Protein AF-0000000072098349 (afdb_homodimer)

Nearest PDB structures (foldseek):
  8bu9-assembly2_D  TM=9.147E-01  e=5.965E-16  Homo sapiens
  8ajn-assembly1_A  TM=9.009E-01  e=4.807E-15  Homo sapiens
  8d80-assembly1_A  TM=8.971E-01  e=1.019E-13  Homo sapiens
  8uh6-assembly1_A  TM=8.910E-01  e=1.314E-13  Homo sapiens
  7omf-assembly1_A  TM=8.632E-01  e=2.189E-09  Homo sapiens

Organism: Capsicum annuum (NCBI:txid4072)

Solvent-accessible surface area (backbone atoms only — not comparable to full-atom values): 20660 Å² total; per-residue (Å²): 121,85,77,69,84,65,58,63,57,34,65,49,79,41,72,43,70,46,97,74,33,34,71,38,82,40,30,69,46,79,37,88,11,38,49,41,28,70,34,48,47,92,89,26,40,34,33,20,39,38,29,27,40,36,36,28,37,79,38,81,44,90,88,51,97,40,46,37,76,36,87,62,38,68,31,81,55,86,74,33,33,45,33,70,34,73,56,90,54,34,36,40,36,20,18,51,53,56,18,41,36,36,31,39,55,41,76,57,91,95,40,56,47,57,45,78,61,26,29,30,87,57,76,34,48,42,70,41,53,43,73,68,51,99,59,37,35,38,38,30,34,77,85,38,34,39,34,22,31,29,67,61,78,70,74,76,74,77,85,83,71,42,36,35,36,81,44,21,70,47,75,65,86,50,89,74,69,59,86,74,72,64,39,96,86,65,53,68,120,86,77,70,83,66,59,64,56,35,65,49,77,41,72,42,70,46,96,75,33,34,72,38,82,41,30,68,46,79,37,88,10,36,48,41,29,69,34,49,47,93,89,26,41,35,32,21,37,38,28,28,41,36,36,29,36,79,38,80,44,89,86,50,98,42,46,36,76,37,87,61,39,68,30,80,56,86,74,31,33,46,31,72,34,73,58,87,53,34,35,39,36,21,17,53,53,55,17,42,35,36,30,38,54,41,76,58,89,95,40,55,47,57,46,78,59,28,29,30,87,57,76,34,49,42,70,40,54,43,73,66,51,98,59,37,33,37,37,30,34,75,86,36,34,38,37,22,29,28,68,61,80,72,76,76,74,76,85,84,69,41,36,36,37,82,44,20,70,45,76,65,84,50,91,75,67,60,86,72,72,62,41,96,86,65,53,64

Secondary structure (DSSP, 8-state):
---------EEEEEEEE-TTS-EEEEEEEEESS-EEEEEEETTEEEEEETTEEEEEEEEE-TTSS-EEEEEEEEEE-SS-EEEEEEETTEEEEEESSB-EEEEEEEEETTEEEEEEEEE--S-B-EEEEEE-SSS-EEEEETTSEEEEEEE-----S-TT--BEEEEEEEE--S--------BTTTB-/---------EEEEEEEE-TTS-EEEEEEEEESS-EEEEEEETTEEEEEETTEEEEEEEEE-TTSS-EEEEEEEEEE-SS-EEEEEEETTEEEEEESSB-EEEEEEEEETTEEEEEEEEE--S-B-EEEEEE-SSS-EEEEETTSEEEEEEE-----S-TT--BEEEEEEEE--S--------BTTTB-

Structure (mmCIF, N/CA/C/O backbone):
data_AF-0000000072098349-model_v1
#
loop_
_entity.id
_entity.type
_entity.pdbx_description
1 polymer 'Cleavage/polyadenylation specificity factor A subunit C-terminal domain-containing protein'
#
loop_
_atom_site.group_PDB
_atom_site.id
_atom_site.type_symbol
_atom_site.label_atom_id
_atom_site.label_alt_id
_atom_site.label_comp_id
_atom_site.label_asym_id
_atom_site.label_entity_id
_atom_site.label_seq_id
_atom_site.pdbx_PDB_ins_code
_atom_site.Cartn_x
_atom_site.Cartn_y
_atom_site.Cartn_z
_atom_site.occupancy
_atom_site.B_iso_or_equiv
_atom_site.auth_seq_id
_atom_site.auth_comp_id
_atom_site.auth_asym_id
_atom_site.auth_atom_id
_atom_site.pdbx_PDB_model_num
ATOM 1 N N . MET A 1 1 ? 4.492 -33 9.102 1 30.64 1 MET A N 1
ATOM 2 C CA . MET A 1 1 ? 4.727 -31.562 9.195 1 30.64 1 MET A CA 1
ATOM 3 C C . MET A 1 1 ? 3.576 -30.875 9.93 1 30.64 1 MET A C 1
ATOM 5 O O . MET A 1 1 ? 2.41 -31.219 9.727 1 30.64 1 MET A O 1
ATOM 9 N N . PRO A 1 2 ? 3.691 -30.25 11.086 1 40.53 2 PRO A N 1
ATOM 10 C CA . PRO A 1 2 ? 2.488 -29.859 11.82 1 40.53 2 PRO A CA 1
ATOM 11 C C . PRO A 1 2 ? 1.412 -29.25 10.922 1 40.53 2 PRO A C 1
ATOM 13 O O . PRO A 1 2 ? 1.724 -28.703 9.859 1 40.53 2 PRO A O 1
ATOM 16 N N . ASN A 1 3 ? 0.311 -29.797 10.758 1 44.5 3 ASN A N 1
ATOM 17 C CA . ASN A 1 3 ? -0.93 -29.359 10.125 1 44.5 3 ASN A CA 1
ATOM 18 C C . ASN A 1 3 ? -1.229 -27.891 10.414 1 44.5 3 ASN A C 1
ATOM 20 O O . ASN A 1 3 ? -1.735 -27.562 11.492 1 44.5 3 ASN A O 1
ATOM 24 N N . GLN A 1 4 ? -0.293 -26.969 10.289 1 48.53 4 GLN A N 1
ATOM 25 C CA . GLN A 1 4 ? -0.542 -25.562 10.562 1 48.53 4 GLN A CA 1
ATOM 26 C C . GLN A 1 4 ? -1.997 -25.203 10.289 1 48.53 4 GLN A C 1
ATOM 28 O O . GLN A 1 4 ? -2.555 -25.578 9.258 1 48.53 4 GLN A O 1
ATOM 33 N N . ASN A 1 5 ? -2.82 -25.125 11.336 1 56.88 5 ASN A N 1
ATOM 34 C CA . ASN A 1 5 ? -4.211 -24.688 11.383 1 56.88 5 ASN A CA 1
ATOM 35 C C . ASN A 1 5 ? -4.504 -23.641 10.312 1 56.88 5 ASN A C 1
ATOM 37 O O . ASN A 1 5 ? -4.266 -22.453 10.523 1 56.88 5 ASN A O 1
ATOM 41 N N . GLU A 1 6 ? -4.383 -24.125 9.117 1 72.44 6 GLU A N 1
ATOM 42 C CA . GLU A 1 6 ? -4.82 -23.266 8.016 1 72.44 6 GLU A CA 1
ATOM 43 C C . GLU A 1 6 ? -6.25 -22.781 8.234 1 72.44 6 GLU A C 1
ATOM 45 O O . GLU A 1 6 ? -7.117 -23.547 8.648 1 72.44 6 GLU A O 1
ATOM 50 N N . LEU A 1 7 ? -6.41 -21.484 8.219 1 82.81 7 LEU A N 1
ATOM 51 C CA . LEU A 1 7 ? -7.77 -20.938 8.227 1 82.81 7 LEU A CA 1
ATOM 52 C C . LEU A 1 7 ? -8.586 -21.516 7.078 1 82.81 7 LEU A C 1
ATOM 54 O O . LEU A 1 7 ? -8.117 -21.562 5.938 1 82.81 7 LEU A O 1
ATOM 58 N N . THR A 1 8 ? -9.711 -22.109 7.359 1 92.88 8 THR A N 1
ATOM 59 C CA . THR A 1 8 ? -10.469 -22.859 6.375 1 92.88 8 THR A CA 1
ATOM 60 C C . THR A 1 8 ? -11.547 -22 5.73 1 92.88 8 THR A C 1
ATOM 62 O O . THR A 1 8 ? -12.117 -22.375 4.703 1 92.88 8 THR A O 1
ATOM 65 N N . LYS A 1 9 ? -11.773 -20.875 6.352 1 94.19 9 LYS A N 1
ATOM 66 C CA . LYS A 1 9 ? -12.828 -20.031 5.805 1 94.19 9 LYS A CA 1
ATOM 67 C C . LYS A 1 9 ? -12.406 -18.562 5.789 1 94.19 9 LYS A C 1
ATOM 69 O O . LYS A 1 9 ? -11.602 -18.141 6.621 1 94.19 9 LYS A O 1
ATOM 74 N N . GLY A 1 10 ? -12.914 -17.828 4.844 1 95.75 10 GLY A N 1
ATOM 75 C CA . GLY A 1 10 ? -12.773 -16.391 4.711 1 95.75 10 GLY A CA 1
ATOM 76 C C . GLY A 1 10 ? -13.836 -15.766 3.812 1 95.75 10 GLY A C 1
ATOM 77 O O . GLY A 1 10 ? -14.836 -16.406 3.49 1 95.75 10 GLY A O 1
ATOM 78 N N . ARG A 1 11 ? -13.664 -14.531 3.541 1 95.75 11 ARG A N 1
ATOM 79 C CA . ARG A 1 11 ? -14.594 -13.867 2.637 1 95.75 11 ARG A CA 1
ATOM 80 C C . ARG A 1 11 ? -13.961 -12.633 2.002 1 95.75 11 ARG A C 1
ATOM 82 O O . ARG A 1 11 ? -12.984 -12.094 2.527 1 95.75 11 ARG A O 1
ATOM 89 N N . ILE A 1 12 ? -14.516 -12.289 0.931 1 95.56 12 ILE A N 1
ATOM 90 C CA . ILE A 1 12 ? -14.211 -11.039 0.25 1 95.56 12 ILE A CA 1
ATOM 91 C C . ILE A 1 12 ? -15.461 -10.164 0.2 1 95.56 12 ILE A C 1
ATOM 93 O O . ILE A 1 12 ? -16.531 -10.617 -0.219 1 95.56 12 ILE A O 1
ATOM 97 N N . LEU A 1 13 ? -15.289 -8.969 0.7 1 94.44 13 LEU A N 1
ATOM 98 C CA . LEU A 1 13 ? -16.344 -7.957 0.625 1 94.44 13 LEU A CA 1
ATOM 99 C C . LEU A 1 13 ? -15.945 -6.824 -0.316 1 94.44 13 LEU A C 1
ATOM 101 O O . LEU A 1 13 ? -14.82 -6.332 -0.26 1 94.44 13 LEU A O 1
ATOM 105 N N . VAL A 1 14 ? -16.844 -6.488 -1.221 1 94 14 VAL A N 1
ATOM 106 C CA . VAL A 1 14 ? -16.656 -5.328 -2.084 1 94 14 VAL A CA 1
ATOM 107 C C . VAL A 1 14 ? -17.656 -4.238 -1.725 1 94 14 VAL A C 1
ATOM 109 O O . VAL A 1 14 ? -18.875 -4.441 -1.845 1 94 14 VAL A O 1
ATOM 112 N N . LEU A 1 15 ? -17.062 -3.137 -1.297 1 93.69 15 LEU A N 1
ATOM 113 C CA . LEU A 1 15 ? -17.891 -2.002 -0.893 1 93.69 15 LEU A CA 1
ATOM 114 C C . LEU A 1 15 ? -17.734 -0.844 -1.873 1 93.69 15 LEU A C 1
ATOM 116 O O . LEU A 1 15 ? -16.641 -0.572 -2.355 1 93.69 15 LEU A O 1
ATOM 120 N N . GLN A 1 16 ? -18.828 -0.266 -2.207 1 93.12 16 GLN A N 1
ATOM 121 C CA . GLN A 1 16 ? -18.844 0.972 -2.98 1 93.12 16 GLN A CA 1
ATOM 122 C C . GLN A 1 16 ? -19.25 2.158 -2.111 1 93.12 16 GLN A C 1
ATOM 124 O O . GLN A 1 16 ? -20.172 2.047 -1.299 1 93.12 16 GLN A O 1
ATOM 129 N N . VAL A 1 17 ? -18.469 3.182 -2.145 1 94.12 17 VAL A N 1
ATOM 130 C CA . VAL A 1 17 ? -18.859 4.422 -1.486 1 94.12 17 VAL A CA 1
ATOM 131 C C . VAL A 1 17 ? -19.625 5.305 -2.469 1 94.12 17 VAL A C 1
ATOM 133 O O . VAL A 1 17 ? -19.078 5.719 -3.496 1 94.12 17 VAL A O 1
ATOM 136 N N . VAL A 1 18 ? -20.828 5.594 -2.146 1 92.56 18 VAL A N 1
ATOM 137 C CA . VAL A 1 18 ? -21.688 6.355 -3.045 1 92.56 18 VAL A CA 1
ATOM 138 C C . VAL A 1 18 ? -21.484 7.852 -2.811 1 92.56 18 VAL A C 1
ATOM 140 O O . VAL A 1 18 ? -20.703 8.25 -1.943 1 92.56 18 VAL A O 1
ATOM 143 N N . LEU A 1 19 ? -22.172 8.672 -3.553 1 86.94 19 LEU A N 1
ATOM 144 C CA . LEU A 1 19 ? -21.922 10.102 -3.643 1 86.94 19 LEU A CA 1
ATOM 145 C C . LEU A 1 19 ? -22.062 10.766 -2.275 1 86.94 19 LEU A C 1
ATOM 147 O O . LEU A 1 19 ? -21.344 11.727 -1.976 1 86.94 19 LEU A O 1
ATOM 151 N N . ASP A 1 20 ? -22.891 10.273 -1.381 1 89.62 20 ASP A N 1
ATOM 152 C CA . ASP A 1 20 ? -23.094 10.914 -0.085 1 89.62 20 ASP A CA 1
ATOM 153 C C . ASP A 1 20 ? -22.141 10.359 0.963 1 89.62 20 ASP A C 1
ATOM 155 O O . ASP A 1 20 ? -22.203 10.727 2.137 1 89.62 20 ASP A O 1
ATOM 159 N N . GLY A 1 21 ? -21.312 9.422 0.535 1 92.06 21 GLY A N 1
ATOM 160 C CA . GLY A 1 21 ? -20.297 8.898 1.439 1 92.06 21 GLY A CA 1
ATOM 161 C C . GLY A 1 21 ? -20.703 7.605 2.115 1 92.06 21 GLY A C 1
ATOM 162 O O . GLY A 1 21 ? -19.938 7.02 2.869 1 92.06 21 GLY A O 1
ATOM 163 N N . GLU A 1 22 ? -21.875 7.148 1.743 1 95.19 22 GLU A N 1
ATOM 164 C CA . GLU A 1 22 ? -22.359 5.914 2.352 1 95.19 22 GLU A CA 1
ATOM 165 C C . GLU A 1 22 ? -21.719 4.691 1.695 1 95.19 22 GLU A C 1
ATOM 167 O O . GLU A 1 22 ? -21.391 4.719 0.509 1 95.19 22 GLU A O 1
ATOM 172 N N . PHE A 1 23 ? -21.688 3.641 2.531 1 94.62 23 PHE A N 1
ATOM 173 C CA . PHE A 1 23 ? -21.172 2.379 2.012 1 94.62 23 PHE A CA 1
ATOM 174 C C . PHE A 1 23 ? -22.312 1.526 1.446 1 94.62 23 PHE A C 1
ATOM 176 O O . PHE A 1 23 ? -23.391 1.473 2.018 1 94.62 23 PHE A O 1
ATOM 183 N N . GLN A 1 24 ? -22.016 0.952 0.354 1 94 24 GLN A N 1
ATOM 184 C CA . GLN A 1 24 ? -22.891 -0.074 -0.201 1 94 24 GLN A CA 1
ATOM 185 C C . GLN A 1 24 ? -22.125 -1.365 -0.474 1 94 24 GLN A C 1
ATOM 187 O O . GLN A 1 24 ? -21.125 -1.355 -1.181 1 94 24 GLN A O 1
ATOM 192 N N . LEU A 1 25 ? -22.594 -2.408 0.126 1 92.88 25 LEU A N 1
ATOM 193 C CA . LEU A 1 25 ? -22.031 -3.715 -0.203 1 92.88 25 LEU A CA 1
ATOM 194 C C . LEU A 1 25 ? -22.516 -4.184 -1.572 1 92.88 25 LEU A C 1
ATOM 196 O O . LEU A 1 25 ? -23.703 -4.469 -1.756 1 92.88 25 LEU A O 1
ATOM 200 N N . ILE A 1 26 ? -21.609 -4.336 -2.518 1 92.38 26 ILE A N 1
ATOM 201 C CA . ILE A 1 26 ? -22.062 -4.598 -3.877 1 92.38 26 ILE A CA 1
ATOM 202 C C . ILE A 1 26 ? -21.75 -6.043 -4.262 1 92.38 26 ILE A C 1
ATOM 204 O O . ILE A 1 26 ? -22.297 -6.566 -5.234 1 92.38 26 ILE A O 1
ATOM 208 N N . ALA A 1 27 ? -20.859 -6.641 -3.559 1 93.12 27 ALA A N 1
ATOM 209 C CA . ALA A 1 27 ? -20.547 -8.047 -3.797 1 93.12 27 ALA A CA 1
ATOM 210 C C . ALA A 1 27 ? -19.906 -8.688 -2.566 1 93.12 27 ALA A C 1
ATOM 212 O O . ALA A 1 27 ? -19.234 -8.008 -1.794 1 93.12 27 ALA A O 1
ATOM 213 N N . GLN A 1 28 ? -20.188 -9.883 -2.367 1 93.31 28 GLN A N 1
ATOM 214 C CA . GLN A 1 28 ? -19.578 -10.688 -1.315 1 93.31 28 GLN A CA 1
ATOM 215 C C . GLN A 1 28 ? -19.422 -12.141 -1.762 1 93.31 28 GLN A C 1
ATOM 217 O O . GLN A 1 28 ? -20.297 -12.688 -2.432 1 93.31 28 GLN A O 1
ATOM 222 N N . ILE A 1 29 ? -18.312 -12.711 -1.414 1 95.5 29 ILE A N 1
ATOM 223 C CA . ILE A 1 29 ? -18.109 -14.117 -1.719 1 95.5 29 ILE A CA 1
ATOM 224 C C . ILE A 1 29 ? -17.359 -14.789 -0.573 1 95.5 29 ILE A C 1
ATOM 226 O O . ILE A 1 29 ? -16.406 -14.227 -0.034 1 95.5 29 ILE A O 1
ATOM 230 N N . GLU A 1 30 ? -17.797 -15.938 -0.216 1 96.25 30 GLU A N 1
ATOM 231 C CA . GLU A 1 30 ? -17.078 -16.75 0.753 1 96.25 30 GLU A CA 1
ATOM 232 C C . GLU A 1 30 ? -15.891 -17.453 0.098 1 96.25 30 GLU A C 1
ATOM 234 O O . GLU A 1 30 ? -15.969 -17.859 -1.063 1 96.25 30 GLU A O 1
ATOM 239 N N . THR A 1 31 ? -14.859 -17.578 0.797 1 96.5 31 THR A N 1
ATOM 240 C CA . THR A 1 31 ? -13.68 -18.25 0.276 1 96.5 31 THR A CA 1
ATOM 241 C C . THR A 1 31 ? -13.328 -19.469 1.126 1 96.5 31 THR A C 1
ATOM 243 O O . THR A 1 31 ? -13.617 -19.5 2.324 1 96.5 31 THR A O 1
ATOM 246 N N . ASN A 1 32 ? -12.719 -20.453 0.476 1 95.88 32 ASN A N 1
ATOM 247 C CA . ASN A 1 32 ? -12.242 -21.641 1.182 1 95.88 32 ASN A CA 1
ATOM 248 C C . ASN A 1 32 ? -10.836 -21.438 1.75 1 95.88 32 ASN A C 1
ATOM 250 O O . ASN A 1 32 ? -9.898 -22.125 1.363 1 95.88 32 ASN A O 1
ATOM 254 N N . GLY A 1 33 ? -10.711 -20.484 2.629 1 96.19 33 GLY A N 1
ATOM 255 C CA . GLY A 1 33 ? -9.453 -20.125 3.268 1 96.19 33 GLY A CA 1
ATOM 256 C C . GLY A 1 33 ? -9.328 -18.641 3.553 1 96.19 33 GLY A C 1
ATOM 257 O O . GLY A 1 33 ? -10.227 -17.859 3.227 1 96.19 33 GLY A O 1
ATOM 258 N N . ALA A 1 34 ? -8.25 -18.219 4.199 1 95.88 34 ALA A N 1
ATOM 259 C CA . ALA A 1 34 ? -7.992 -16.812 4.504 1 95.88 34 ALA A CA 1
ATOM 260 C C . ALA A 1 34 ? -7.5 -16.062 3.27 1 95.88 34 ALA A C 1
ATOM 262 O O . ALA A 1 34 ? -6.758 -16.609 2.455 1 95.88 34 ALA A O 1
ATOM 263 N N . VAL A 1 35 ? -7.91 -14.844 3.152 1 96.44 35 VAL A N 1
ATOM 264 C CA . VAL A 1 35 ? -7.488 -13.977 2.059 1 96.44 35 VAL A CA 1
ATOM 265 C C . VAL A 1 35 ? -6.281 -13.148 2.494 1 96.44 35 VAL A C 1
ATOM 267 O O . VAL A 1 35 ? -6.371 -12.359 3.439 1 96.44 35 VAL A O 1
ATOM 270 N N . TYR A 1 36 ? -5.184 -13.227 1.733 1 96.25 36 TYR A N 1
ATOM 271 C CA . TYR A 1 36 ? -3.967 -12.562 2.195 1 96.25 36 TYR A CA 1
ATOM 272 C C . TYR A 1 36 ? -3.586 -11.414 1.271 1 96.25 36 TYR A C 1
ATOM 274 O O . TYR A 1 36 ? -2.785 -10.555 1.641 1 96.25 36 TYR A O 1
ATOM 282 N N . SER A 1 37 ? -4.121 -11.438 0.131 1 96.31 37 SER A N 1
ATOM 283 C CA . SER A 1 37 ? -3.871 -10.352 -0.81 1 96.31 37 SER A CA 1
ATOM 284 C C . SER A 1 37 ? -5.059 -10.148 -1.745 1 96.31 37 SER A C 1
ATOM 286 O O . SER A 1 37 ? -5.746 -11.109 -2.105 1 96.31 37 SER A O 1
ATOM 288 N N . LEU A 1 38 ? -5.32 -8.977 -2.131 1 96.19 38 LEU A N 1
ATOM 289 C CA . LEU A 1 38 ? -6.312 -8.555 -3.119 1 96.19 38 LEU A CA 1
ATOM 290 C C . LEU A 1 38 ? -5.711 -7.559 -4.105 1 96.19 38 LEU A C 1
ATOM 292 O O . LEU A 1 38 ? -5.074 -6.582 -3.695 1 96.19 38 LEU A O 1
ATOM 296 N N . ASN A 1 39 ? -5.922 -7.801 -5.375 1 95.19 39 ASN A N 1
ATOM 297 C CA . ASN A 1 39 ? -5.398 -6.922 -6.414 1 95.19 39 ASN A CA 1
ATOM 298 C C . ASN A 1 39 ? -6.402 -6.73 -7.547 1 95.19 39 ASN A C 1
ATOM 300 O O . ASN A 1 39 ? -7.078 -7.68 -7.953 1 95.19 39 ASN A O 1
ATOM 304 N N . ALA A 1 40 ? -6.488 -5.41 -7.957 1 94 40 ALA A N 1
ATOM 305 C CA . ALA A 1 40 ? -7.082 -5.23 -9.281 1 94 40 ALA A CA 1
ATOM 306 C C . ALA A 1 40 ? -6.215 -5.867 -10.359 1 94 40 ALA A C 1
ATOM 308 O O . ALA A 1 40 ? -4.984 -5.781 -10.312 1 94 40 ALA A O 1
ATOM 309 N N . PHE A 1 41 ? -6.863 -6.516 -11.328 1 95.81 41 PHE A N 1
ATOM 310 C CA . PHE A 1 41 ? -6.098 -7.227 -12.344 1 95.81 41 PHE A CA 1
ATOM 311 C C . PHE A 1 41 ? -6.863 -7.273 -13.664 1 95.81 41 PHE A C 1
ATOM 313 O O . PHE A 1 41 ? -7.691 -8.164 -13.875 1 95.81 41 PHE A O 1
ATOM 320 N N . ASN A 1 42 ? -6.609 -6.344 -14.531 1 93.94 42 ASN A N 1
ATOM 321 C CA . ASN A 1 42 ? -7.184 -6.285 -15.867 1 93.94 42 ASN A CA 1
ATOM 322 C C . ASN A 1 42 ? -8.703 -6.387 -15.828 1 93.94 42 ASN A C 1
ATOM 324 O O . ASN A 1 42 ? -9.297 -7.195 -16.547 1 93.94 42 ASN A O 1
ATOM 328 N N . GLY A 1 43 ? -9.305 -5.555 -15 1 91.81 43 GLY A N 1
ATOM 329 C CA . GLY A 1 43 ? -10.758 -5.48 -14.883 1 91.81 43 GLY A CA 1
ATOM 330 C C . GLY A 1 43 ? -11.344 -6.594 -14.039 1 91.81 43 GLY A C 1
ATOM 331 O O . GLY A 1 43 ? -12.57 -6.707 -13.922 1 91.81 43 GLY A O 1
ATOM 332 N N . LYS A 1 44 ? -10.484 -7.41 -13.5 1 95.44 44 LYS A N 1
ATOM 333 C CA . LYS A 1 44 ? -10.898 -8.523 -12.648 1 95.44 44 LYS A CA 1
ATOM 334 C C . LYS A 1 44 ? -10.273 -8.406 -11.258 1 95.44 44 LYS A C 1
ATOM 336 O O . LYS A 1 44 ? -9.609 -7.414 -10.953 1 95.44 44 LYS A O 1
ATOM 341 N N . LEU A 1 45 ? -10.586 -9.359 -10.43 1 96 45 LEU A N 1
ATOM 342 C CA . LEU A 1 45 ? -10.055 -9.367 -9.078 1 96 45 LEU A CA 1
ATOM 343 C C . LEU A 1 45 ? -9.133 -10.562 -8.859 1 96 45 LEU A C 1
ATOM 345 O O . LEU A 1 45 ? -9.531 -11.703 -9.109 1 96 45 LEU A O 1
ATOM 349 N N . LEU A 1 46 ? -7.91 -10.305 -8.531 1 97.88 46 LEU A N 1
ATOM 350 C CA . LEU A 1 46 ? -6.949 -11.344 -8.172 1 97.88 46 LEU A CA 1
ATOM 351 C C . LEU A 1 46 ? -6.828 -11.461 -6.652 1 97.88 46 LEU A C 1
ATOM 353 O O . LEU A 1 46 ? -6.637 -10.453 -5.961 1 97.88 46 LEU A O 1
ATOM 357 N N . ALA A 1 47 ? -6.996 -12.68 -6.098 1 98.19 47 ALA A N 1
ATOM 358 C CA . ALA A 1 47 ? -6.934 -12.883 -4.652 1 98.19 47 ALA A CA 1
ATOM 359 C C . ALA A 1 47 ? -6.008 -14.047 -4.301 1 98.19 47 ALA A C 1
ATOM 361 O O . ALA A 1 47 ? -6.055 -15.102 -4.938 1 98.19 47 ALA A O 1
ATOM 362 N N . ALA A 1 48 ? -5.156 -13.781 -3.379 1 98.19 48 ALA A N 1
ATOM 363 C CA . ALA A 1 48 ? -4.41 -14.875 -2.766 1 98.19 48 ALA A CA 1
ATOM 364 C C . ALA A 1 48 ? -5.168 -15.461 -1.576 1 98.19 48 ALA A C 1
ATOM 366 O O . ALA A 1 48 ? -5.418 -14.766 -0.589 1 98.19 48 ALA A O 1
ATOM 367 N N . ILE A 1 49 ? -5.578 -16.688 -1.696 1 97.75 49 ILE A N 1
ATOM 368 C CA . ILE A 1 49 ? -6.336 -17.406 -0.677 1 97.75 49 ILE A CA 1
ATOM 369 C C . ILE A 1 49 ? -5.57 -18.656 -0.248 1 97.75 49 ILE A C 1
ATOM 371 O O . ILE A 1 49 ? -5.508 -19.641 -0.992 1 97.75 49 ILE A O 1
ATOM 375 N N . ASN A 1 50 ? -5.016 -18.562 0.991 1 97 50 ASN A N 1
ATOM 376 C CA . ASN A 1 50 ? -4.059 -19.578 1.425 1 97 50 ASN A CA 1
ATOM 377 C C . ASN A 1 50 ? -2.951 -19.781 0.395 1 97 50 ASN A C 1
ATOM 379 O O . ASN A 1 50 ? -2.25 -18.828 0.038 1 97 50 ASN A O 1
ATOM 383 N N . GLN A 1 51 ? -2.854 -21.016 -0.132 1 97.5 51 GLN A N 1
ATOM 384 C CA . GLN A 1 51 ? -1.761 -21.266 -1.066 1 97.5 51 GLN A CA 1
ATOM 385 C C . GLN A 1 51 ? -2.172 -20.922 -2.496 1 97.5 51 GLN A C 1
ATOM 387 O O . GLN A 1 51 ? -1.326 -20.859 -3.391 1 97.5 51 GLN A O 1
ATOM 392 N N . ASN A 1 52 ? -3.398 -20.609 -2.766 1 98.38 52 ASN A N 1
ATOM 393 C CA . ASN A 1 52 ? -3.93 -20.5 -4.121 1 98.38 52 ASN A CA 1
ATOM 394 C C . ASN A 1 52 ? -4.043 -19.047 -4.562 1 98.38 52 ASN A C 1
ATOM 396 O O . ASN A 1 52 ? -4.355 -18.172 -3.754 1 98.38 52 ASN A O 1
ATOM 400 N N . ILE A 1 53 ? -3.822 -18.797 -5.848 1 98.75 53 ILE A N 1
ATOM 401 C CA . ILE A 1 53 ? -4.125 -17.531 -6.523 1 98.75 53 ILE A CA 1
ATOM 402 C C . ILE A 1 53 ? -5.41 -17.688 -7.336 1 98.75 53 ILE A C 1
ATOM 404 O O . ILE A 1 53 ? -5.48 -18.5 -8.258 1 98.75 53 ILE A O 1
ATOM 408 N N . HIS A 1 54 ? -6.395 -16.891 -6.953 1 98.62 54 HIS A N 1
ATOM 409 C CA . HIS A 1 54 ? -7.699 -16.953 -7.605 1 98.62 54 HIS A CA 1
ATOM 410 C C . HIS A 1 54 ? -7.957 -15.711 -8.453 1 98.62 54 HIS A C 1
ATOM 412 O O . HIS A 1 54 ? -7.738 -14.586 -7.996 1 98.62 54 HIS A O 1
ATOM 418 N N . LEU A 1 55 ? -8.398 -15.945 -9.664 1 98.44 55 LEU A N 1
ATOM 419 C CA . LEU A 1 55 ? -8.93 -14.875 -10.5 1 98.44 55 LEU A CA 1
ATOM 420 C C . LEU A 1 55 ? -10.453 -14.891 -10.508 1 98.44 55 LEU A C 1
ATOM 422 O O . LEU A 1 55 ? -11.062 -15.93 -10.773 1 98.44 55 LEU A O 1
ATOM 426 N N . TYR A 1 56 ? -11.039 -13.75 -10.164 1 97.31 56 TYR A N 1
ATOM 427 C CA . TYR A 1 56 ? -12.484 -13.602 -10.188 1 97.31 56 TYR A CA 1
ATOM 428 C C . TYR A 1 56 ? -12.914 -12.609 -11.273 1 97.31 56 TYR A C 1
ATOM 430 O O . TYR A 1 56 ? -12.266 -11.586 -11.477 1 97.31 56 TYR A O 1
ATOM 438 N N . LYS A 1 57 ? -13.961 -12.93 -11.922 1 95.69 57 LYS A N 1
ATOM 439 C CA . LYS A 1 57 ? -14.578 -11.992 -12.852 1 95.69 57 LYS A CA 1
ATOM 440 C C . LYS A 1 57 ? -15.891 -11.43 -12.289 1 95.69 57 LYS A C 1
ATOM 442 O O . LYS A 1 57 ? -16.5 -12.047 -11.414 1 95.69 57 LYS A O 1
ATOM 447 N N . TRP A 1 58 ? -16.234 -10.266 -12.836 1 92.5 58 TRP A N 1
ATOM 448 C CA . TRP A 1 58 ? -17.484 -9.633 -12.445 1 92.5 58 TRP A CA 1
ATOM 449 C C . TRP A 1 58 ? -18.656 -10.164 -13.281 1 92.5 58 TRP A C 1
ATOM 451 O O . TRP A 1 58 ? -18.547 -10.242 -14.508 1 92.5 58 TRP A O 1
ATOM 461 N N . ALA A 1 59 ? -19.625 -10.609 -12.602 1 90.88 59 ALA A N 1
ATOM 462 C CA . ALA A 1 59 ? -20.828 -11.062 -13.289 1 90.88 59 ALA A CA 1
ATOM 463 C C . ALA A 1 59 ? -22.031 -10.227 -12.875 1 90.88 59 ALA A C 1
ATOM 465 O O . ALA A 1 59 ? -22.125 -9.773 -11.727 1 90.88 59 ALA A O 1
ATOM 466 N N . SER A 1 60 ? -22.766 -9.781 -13.953 1 79.75 60 SER A N 1
ATOM 467 C CA . SER A 1 60 ? -23.984 -9.031 -13.672 1 79.75 60 SER A CA 1
ATOM 468 C C . SER A 1 60 ? -25.094 -9.945 -13.164 1 79.75 60 SER A C 1
ATOM 470 O O . SER A 1 60 ? -25.188 -11.102 -13.57 1 79.75 60 SER A O 1
ATOM 472 N N . CYS A 1 61 ? -25.688 -9.484 -12.023 1 67.88 61 CYS A N 1
ATOM 473 C CA . CYS A 1 61 ? -26.859 -10.227 -11.555 1 67.88 61 CYS A CA 1
ATOM 474 C C . CYS A 1 61 ? -28.094 -9.875 -12.375 1 67.88 61 CYS A C 1
ATOM 476 O O . CYS A 1 61 ? -28.266 -8.727 -12.773 1 67.88 61 CYS A O 1
ATOM 478 N N . GLU A 1 62 ? -28.75 -10.977 -13.031 1 59.47 62 GLU A N 1
ATOM 479 C CA . GLU A 1 62 ? -29.938 -10.828 -13.852 1 59.47 62 GLU A CA 1
ATOM 480 C C . GLU A 1 62 ? -30.953 -9.906 -13.18 1 59.47 62 GLU A C 1
ATOM 482 O O . GLU A 1 62 ? -31.672 -9.172 -13.859 1 59.47 62 GLU A O 1
ATOM 487 N N . PHE A 1 63 ? -31.188 -10.086 -12.016 1 53.72 63 PHE A N 1
ATOM 488 C CA . PHE A 1 63 ? -32.406 -9.531 -11.453 1 53.72 63 PHE A CA 1
ATOM 489 C C . PHE A 1 63 ? -32.094 -8.328 -10.57 1 53.72 63 PHE A C 1
ATOM 491 O O . PHE A 1 63 ? -33 -7.773 -9.93 1 53.72 63 PHE A O 1
ATOM 498 N N . GLY A 1 64 ? -30.812 -7.648 -10.578 1 54.88 64 GLY A N 1
ATOM 499 C CA . GLY A 1 64 ? -30.672 -6.535 -9.648 1 54.88 64 GLY A CA 1
ATOM 500 C C . GLY A 1 64 ? -29.359 -5.789 -9.805 1 54.88 64 GLY A C 1
ATOM 501 O O . GLY A 1 64 ? -28.562 -6.102 -10.688 1 54.88 64 GLY A O 1
ATOM 502 N N . ARG A 1 65 ? -29.281 -4.629 -9.203 1 60.81 65 ARG A N 1
ATOM 503 C CA . ARG A 1 65 ? -28.172 -3.678 -9.188 1 60.81 65 ARG A CA 1
ATOM 504 C C . ARG A 1 65 ? -26.938 -4.27 -8.492 1 60.81 65 ARG A C 1
ATOM 506 O O . ARG A 1 65 ? -25.969 -3.566 -8.242 1 60.81 65 ARG A O 1
ATOM 513 N N . GLY A 1 66 ? -26.938 -5.648 -8.391 1 71.75 66 GLY A N 1
ATOM 514 C CA . GLY A 1 66 ? -25.812 -6.164 -7.621 1 71.75 66 GLY A CA 1
ATOM 515 C C . GLY A 1 66 ? -24.75 -6.797 -8.484 1 71.75 66 GLY A C 1
ATOM 516 O O . GLY A 1 66 ? -24.953 -7.008 -9.68 1 71.75 66 GLY A O 1
ATOM 517 N N . ARG A 1 67 ? -23.562 -6.66 -8.156 1 85.38 67 ARG A N 1
ATOM 518 C CA . ARG A 1 67 ? -22.438 -7.352 -8.789 1 85.38 67 ARG A CA 1
ATOM 519 C C . ARG A 1 67 ? -22.078 -8.625 -8.023 1 85.38 67 ARG A C 1
ATOM 521 O O . ARG A 1 67 ? -22.375 -8.742 -6.836 1 85.38 67 ARG A O 1
ATOM 528 N N . LYS A 1 68 ? -21.688 -9.578 -8.828 1 92 68 LYS A N 1
ATOM 529 C CA . LYS A 1 68 ? -21.219 -10.836 -8.242 1 92 68 LYS A CA 1
ATOM 530 C C . LYS A 1 68 ? -19.797 -11.156 -8.688 1 92 68 LYS A C 1
ATOM 532 O O . LYS A 1 68 ? -19.406 -10.82 -9.812 1 92 68 LYS A O 1
ATOM 537 N N . LEU A 1 69 ? -19.188 -11.742 -7.844 1 94.62 69 LEU A N 1
ATOM 538 C CA . LEU A 1 69 ? -17.859 -12.266 -8.172 1 94.62 69 LEU A CA 1
ATOM 539 C C . LEU A 1 69 ? -17.938 -13.75 -8.523 1 94.62 69 LEU A C 1
ATOM 541 O O . LEU A 1 69 ? -18.516 -14.539 -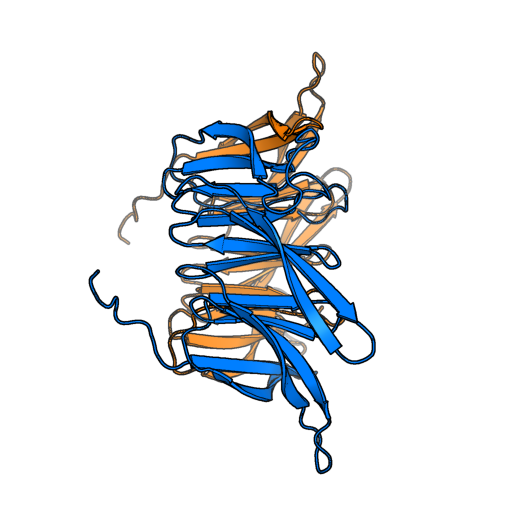7.773 1 94.62 69 LEU A O 1
ATOM 545 N N . GLN A 1 70 ? -17.406 -14.008 -9.648 1 95.94 70 GLN A N 1
ATOM 546 C CA . GLN A 1 70 ? -17.391 -15.398 -10.109 1 95.94 70 GLN A CA 1
ATOM 547 C C . GLN A 1 70 ? -15.969 -15.891 -10.344 1 95.94 70 GLN A C 1
ATOM 549 O O . GLN A 1 70 ? -15.18 -15.219 -11.016 1 95.94 70 GLN A O 1
ATOM 554 N N . PRO A 1 71 ? -15.688 -17.094 -9.797 1 96.31 71 PRO A N 1
ATOM 555 C CA . PRO A 1 71 ? -14.359 -17.641 -10.07 1 96.31 71 PRO A CA 1
ATOM 556 C C . PRO A 1 71 ? -14.102 -17.859 -11.555 1 96.31 71 PRO A C 1
ATOM 558 O O . PRO A 1 71 ? -14.992 -18.312 -12.281 1 96.31 71 PRO A O 1
ATOM 561 N N . GLU A 1 72 ? -12.938 -17.422 -12.008 1 96.44 72 GLU A N 1
ATOM 562 C CA . GLU A 1 72 ? -12.531 -17.562 -13.406 1 96.44 72 GLU A CA 1
ATOM 563 C C . GLU A 1 72 ? -11.43 -18.609 -13.562 1 96.44 72 GLU A C 1
ATOM 565 O O . GLU A 1 72 ? -11.5 -19.469 -14.445 1 96.44 72 GLU A O 1
ATOM 570 N N . CYS A 1 73 ? -10.383 -18.562 -12.844 1 96.25 73 CYS A N 1
ATOM 571 C CA . CYS A 1 73 ? -9.297 -19.531 -12.859 1 96.25 73 CYS A CA 1
ATOM 572 C C . CYS A 1 73 ? -8.531 -19.516 -11.539 1 96.25 73 CYS A C 1
ATOM 574 O O . CYS A 1 73 ? -8.727 -18.625 -10.719 1 96.25 73 CYS A O 1
ATOM 576 N N . LEU A 1 74 ? -7.73 -20.547 -11.359 1 97.06 74 LEU A N 1
ATOM 577 C CA . LEU A 1 74 ? -7.016 -20.75 -10.109 1 97.06 74 LEU A CA 1
ATOM 578 C C . LEU A 1 74 ? -5.605 -21.281 -10.367 1 97.06 74 LEU A C 1
ATOM 580 O O . LEU A 1 74 ? -5.402 -22.109 -11.258 1 97.06 74 LEU A O 1
ATOM 584 N N . TYR A 1 75 ? -4.637 -20.781 -9.719 1 98.31 75 TYR A N 1
ATOM 585 C CA . TYR A 1 75 ? -3.277 -21.312 -9.672 1 98.31 75 TYR A CA 1
ATOM 586 C C . TYR A 1 75 ? -2.922 -21.781 -8.266 1 98.31 75 TYR A C 1
ATOM 588 O O . TYR A 1 75 ? -3.049 -21.016 -7.301 1 98.31 75 TYR A O 1
ATOM 596 N N . GLN A 1 76 ? -2.566 -23.062 -8.234 1 98.19 76 GLN A N 1
ATOM 597 C CA . GLN A 1 76 ? -2.18 -23.594 -6.934 1 98.19 76 GLN A CA 1
ATOM 598 C C . GLN A 1 76 ? -0.701 -23.344 -6.652 1 98.19 76 GLN A C 1
ATOM 600 O O . GLN A 1 76 ? 0.166 -23.875 -7.352 1 98.19 76 GLN A O 1
ATOM 605 N N . GLY A 1 77 ? -0.455 -22.562 -5.602 1 96.5 77 GLY A N 1
ATOM 606 C CA . GLY A 1 77 ? 0.912 -22.297 -5.176 1 96.5 77 GLY A CA 1
ATOM 607 C C . GLY A 1 77 ? 1.465 -23.375 -4.266 1 96.5 77 GLY A C 1
ATOM 608 O O . GLY A 1 77 ? 1.017 -24.531 -4.312 1 96.5 77 GLY A O 1
ATOM 609 N N . ARG A 1 78 ? 2.516 -23.078 -3.52 1 94 78 ARG A N 1
ATOM 610 C CA . ARG A 1 78 ? 3.25 -24.109 -2.781 1 94 78 ARG A CA 1
ATOM 611 C C . ARG A 1 78 ? 2.814 -24.141 -1.32 1 94 78 ARG A C 1
ATOM 613 O O . ARG A 1 78 ? 2.164 -25.094 -0.885 1 94 78 ARG A O 1
ATOM 620 N N . VAL A 1 79 ? 3.107 -23.094 -0.549 1 95.56 79 VAL A N 1
ATOM 621 C CA . VAL A 1 79 ? 2.869 -23.141 0.89 1 95.56 79 VAL A CA 1
ATOM 622 C C . VAL A 1 79 ? 1.761 -22.156 1.264 1 95.56 79 VAL A C 1
ATOM 624 O O . VAL A 1 79 ? 0.631 -22.562 1.545 1 95.56 79 VAL A O 1
ATOM 627 N N . LEU A 1 80 ? 1.99 -20.969 1.319 1 96.5 80 LEU A N 1
ATOM 628 C CA . LEU A 1 80 ? 1.069 -19.875 1.623 1 96.5 80 LEU A CA 1
ATOM 629 C C . LEU A 1 80 ? 1.414 -18.625 0.811 1 96.5 80 LEU A C 1
ATOM 631 O O . LEU A 1 80 ? 2.49 -18.047 0.979 1 96.5 80 LEU A O 1
ATOM 635 N N . SER A 1 81 ? 0.537 -18.297 -0.09 1 97.38 81 SER A N 1
ATOM 636 C CA . SER A 1 81 ? 0.72 -17.094 -0.89 1 97.38 81 SER A CA 1
ATOM 637 C C . SER A 1 81 ? 0.344 -15.844 -0.1 1 97.38 81 SER A C 1
ATOM 639 O O . SER A 1 81 ? -0.84 -15.562 0.092 1 97.38 81 SER A O 1
ATOM 641 N N . LEU A 1 82 ? 1.315 -15.055 0.238 1 96.19 82 LEU A N 1
ATOM 642 C CA . LEU A 1 82 ? 1.068 -13.977 1.188 1 96.19 82 LEU A CA 1
ATOM 643 C C . LEU A 1 82 ? 1.057 -12.625 0.485 1 96.19 82 LEU A C 1
ATOM 645 O O . LEU A 1 82 ? 0.232 -11.766 0.8 1 96.19 82 LEU A O 1
ATOM 649 N N . PHE A 1 83 ? 1.942 -12.359 -0.367 1 96.75 83 PHE A N 1
ATOM 650 C CA . PHE A 1 83 ? 2.104 -11.07 -1.023 1 96.75 83 PHE A CA 1
ATOM 651 C C . PHE A 1 83 ? 1.981 -11.211 -2.535 1 96.75 83 PHE A C 1
ATOM 653 O O . PHE A 1 83 ? 2.57 -12.117 -3.129 1 96.75 83 PHE A O 1
ATOM 660 N N . VAL A 1 84 ? 1.216 -10.305 -3.158 1 97.81 84 VAL A N 1
ATOM 661 C CA . VAL A 1 84 ? 0.995 -10.391 -4.598 1 97.81 84 VAL A CA 1
ATOM 662 C C . VAL A 1 84 ? 1.087 -9 -5.219 1 97.81 84 VAL A C 1
ATOM 664 O O . VAL A 1 84 ? 0.549 -8.031 -4.668 1 97.81 84 VAL A O 1
ATOM 667 N N . GLN A 1 85 ? 1.831 -8.898 -6.195 1 97.25 85 GLN A N 1
ATOM 668 C CA . GLN A 1 85 ? 1.881 -7.703 -7.031 1 97.25 85 GLN A CA 1
ATOM 669 C C . GLN A 1 85 ? 1.68 -8.047 -8.5 1 97.25 85 GLN A C 1
ATOM 671 O O . GLN A 1 85 ? 2.014 -9.156 -8.938 1 97.25 85 GLN A O 1
ATOM 676 N N . THR A 1 86 ? 1.134 -7.074 -9.234 1 97.25 86 THR A N 1
ATOM 677 C CA . THR A 1 86 ? 0.83 -7.34 -10.633 1 97.25 86 THR A CA 1
ATOM 678 C C . THR A 1 86 ? 1.343 -6.211 -11.523 1 97.25 86 THR A C 1
ATOM 680 O O . THR A 1 86 ? 1.477 -5.07 -11.07 1 97.25 86 THR A O 1
ATOM 683 N N . ARG A 1 87 ? 1.625 -6.527 -12.672 1 96 87 ARG A N 1
ATOM 684 C CA . ARG A 1 87 ? 1.99 -5.613 -13.75 1 96 87 ARG A CA 1
ATOM 685 C C . ARG A 1 87 ? 1.657 -6.215 -15.109 1 96 87 ARG A C 1
ATOM 687 O O . ARG A 1 87 ? 2.289 -7.184 -15.539 1 96 87 ARG A O 1
ATOM 694 N N . GLY A 1 88 ? 0.666 -5.527 -15.789 1 95.88 88 GLY A N 1
ATOM 695 C CA . GLY A 1 88 ? 0.164 -6.176 -17 1 95.88 88 GLY A CA 1
ATOM 696 C C . GLY A 1 88 ? -0.444 -7.543 -16.719 1 95.88 88 GLY A C 1
ATOM 697 O O . GLY A 1 88 ? -1.327 -7.676 -15.875 1 95.88 88 GLY A O 1
ATOM 698 N N . ASP A 1 89 ? 0.145 -8.57 -17.453 1 97.5 89 ASP A N 1
ATOM 699 C CA . ASP A 1 89 ? -0.36 -9.93 -17.281 1 97.5 89 ASP A CA 1
ATOM 700 C C . ASP A 1 89 ? 0.481 -10.703 -16.266 1 97.5 89 ASP A C 1
ATOM 702 O O . ASP A 1 89 ? 0.241 -11.883 -16.031 1 97.5 89 ASP A O 1
ATOM 706 N N . PHE A 1 90 ? 1.423 -10.039 -15.672 1 97.88 90 PHE A N 1
ATOM 707 C CA . PHE A 1 90 ? 2.363 -10.727 -14.797 1 97.88 90 PHE A CA 1
ATOM 708 C C . PHE A 1 90 ? 1.931 -10.609 -13.344 1 97.88 90 PHE A C 1
ATOM 710 O O . PHE A 1 90 ? 1.396 -9.578 -12.93 1 97.88 90 PHE A O 1
ATOM 717 N N . ILE A 1 91 ? 2.162 -11.586 -12.617 1 98.5 91 ILE A N 1
ATOM 718 C CA . ILE A 1 91 ? 1.874 -11.695 -11.195 1 98.5 91 ILE A CA 1
ATOM 719 C C . ILE A 1 91 ? 3.119 -12.172 -10.453 1 98.5 91 ILE A C 1
ATOM 721 O O . ILE A 1 91 ? 3.705 -13.195 -10.805 1 98.5 91 ILE A O 1
ATOM 725 N N . VAL A 1 92 ? 3.553 -11.445 -9.531 1 98.56 92 VAL A N 1
ATOM 726 C CA . VAL A 1 92 ? 4.617 -11.914 -8.648 1 98.56 92 VAL A CA 1
ATOM 727 C C . VAL A 1 92 ? 4.035 -12.281 -7.281 1 98.56 92 VAL A C 1
ATOM 729 O O . VAL A 1 92 ? 3.238 -11.531 -6.719 1 98.56 92 VAL A O 1
ATOM 732 N N . VAL A 1 93 ? 4.41 -13.422 -6.773 1 98.62 93 VAL A N 1
ATOM 733 C CA . VAL A 1 93 ? 3.885 -13.93 -5.512 1 98.62 93 VAL A CA 1
ATOM 734 C C . VAL A 1 93 ? 5.027 -14.133 -4.52 1 98.62 93 VAL A C 1
ATOM 736 O O . VAL A 1 93 ? 6.039 -14.758 -4.848 1 98.62 93 VAL A O 1
ATOM 739 N N . GLY A 1 94 ? 4.91 -13.531 -3.395 1 98.19 94 GLY A N 1
ATOM 740 C CA . GLY A 1 94 ? 5.754 -13.875 -2.262 1 98.19 94 GLY A CA 1
ATOM 741 C C . GLY A 1 94 ? 5.148 -14.938 -1.363 1 98.19 94 GLY A C 1
ATOM 742 O O . GLY A 1 94 ? 4.113 -14.703 -0.735 1 98.19 94 GLY A O 1
ATOM 743 N N . ASP A 1 95 ? 5.773 -16.062 -1.292 1 96.56 95 ASP A N 1
ATOM 744 C CA . ASP A 1 95 ? 5.352 -17.172 -0.456 1 96.56 95 ASP A CA 1
ATOM 745 C C . ASP A 1 95 ? 6.023 -17.125 0.914 1 96.56 95 ASP A C 1
ATOM 747 O O . ASP A 1 95 ? 7.188 -16.734 1.025 1 96.56 95 ASP A O 1
ATOM 751 N N . ILE A 1 96 ? 5.363 -17.609 1.931 1 91.25 96 ILE A N 1
ATOM 752 C CA . ILE A 1 96 ? 5.867 -17.484 3.295 1 91.25 96 ILE A CA 1
ATOM 753 C C . ILE A 1 96 ? 7.211 -18.203 3.418 1 91.25 96 ILE A C 1
ATOM 755 O O . ILE A 1 96 ? 8.109 -17.734 4.117 1 91.25 96 ILE A O 1
ATOM 759 N N . MET A 1 97 ? 7.445 -19.297 2.672 1 91.5 97 MET A N 1
ATOM 760 C CA . MET A 1 97 ? 8.641 -20.125 2.844 1 91.5 97 MET A CA 1
ATOM 761 C C . MET A 1 97 ? 9.375 -20.297 1.518 1 91.5 97 MET A C 1
ATOM 763 O O . MET A 1 97 ? 10.562 -20.625 1.5 1 91.5 97 MET A O 1
ATOM 767 N N . MET A 1 98 ? 8.672 -20.234 0.438 1 92.31 98 MET A N 1
ATOM 768 C CA . MET A 1 98 ? 9.234 -20.641 -0.847 1 92.31 98 MET A CA 1
ATOM 769 C C . MET A 1 98 ? 9.641 -19.438 -1.673 1 92.31 98 MET A C 1
ATOM 771 O O . MET A 1 98 ? 9.57 -19.453 -2.902 1 92.31 98 MET A O 1
ATOM 775 N N . SER A 1 99 ? 9.945 -18.375 -1.06 1 95.56 99 SER A N 1
ATOM 776 C CA . SER A 1 99 ? 10.477 -17.172 -1.684 1 95.56 99 SER A CA 1
ATOM 777 C C . SER A 1 99 ? 9.508 -16.625 -2.73 1 95.56 99 SER A C 1
ATOM 779 O O . SER A 1 99 ? 8.312 -16.5 -2.469 1 95.56 99 SER A O 1
ATOM 781 N N . ILE A 1 100 ? 9.969 -16.188 -3.877 1 97.62 100 ILE A N 1
ATOM 782 C CA . ILE A 1 100 ? 9.172 -15.445 -4.844 1 97.62 100 ILE A CA 1
ATOM 783 C C . ILE A 1 100 ? 8.969 -16.297 -6.102 1 97.62 100 ILE A C 1
ATOM 785 O O . ILE A 1 100 ? 9.844 -17.078 -6.477 1 97.62 100 ILE A O 1
ATOM 789 N N . SER A 1 101 ? 7.82 -16.203 -6.758 1 97.88 101 SER A N 1
ATOM 790 C CA . SER A 1 101 ? 7.52 -16.797 -8.055 1 97.88 101 SER A CA 1
ATOM 791 C C . SER A 1 101 ? 6.93 -15.766 -9.016 1 97.88 101 SER A C 1
ATOM 793 O O . SER A 1 101 ? 6.258 -14.828 -8.586 1 97.88 101 SER A O 1
ATOM 795 N N . LEU A 1 102 ? 7.254 -15.945 -10.234 1 98.06 102 LEU A N 1
ATOM 796 C CA . LEU A 1 102 ? 6.695 -15.164 -11.328 1 98.06 102 LEU A CA 1
ATOM 797 C C . LEU A 1 102 ? 5.672 -15.977 -12.109 1 98.06 102 LEU A C 1
ATOM 799 O O . LEU A 1 102 ? 5.996 -17.031 -12.648 1 98.06 102 LEU A O 1
ATOM 803 N N . LEU A 1 103 ? 4.453 -15.422 -12.117 1 98.25 103 LEU A N 1
ATOM 804 C CA . LEU A 1 103 ? 3.371 -16.047 -12.867 1 98.25 103 LEU A CA 1
ATOM 805 C C . LEU A 1 103 ? 2.928 -15.164 -14.023 1 98.25 103 LEU A C 1
ATOM 807 O O . LEU A 1 103 ? 3.238 -13.977 -14.055 1 98.25 103 LEU A O 1
ATOM 811 N N . ILE A 1 104 ? 2.262 -15.828 -14.977 1 97.94 104 ILE A N 1
ATOM 812 C CA . ILE A 1 104 ? 1.626 -15.102 -16.062 1 97.94 104 ILE A CA 1
ATOM 813 C C . ILE A 1 104 ? 0.188 -15.578 -16.234 1 97.94 104 ILE A C 1
ATOM 815 O O . ILE A 1 104 ? -0.089 -16.781 -16.125 1 97.94 104 ILE A O 1
ATOM 819 N N . CYS A 1 105 ? -0.688 -14.672 -16.375 1 98.12 105 CYS A N 1
ATOM 820 C CA . CYS A 1 105 ? -2.078 -14.969 -16.703 1 98.12 105 CYS A CA 1
ATOM 821 C C . CYS A 1 105 ? -2.352 -14.781 -18.188 1 98.12 105 CYS A C 1
ATOM 823 O O . CYS A 1 105 ? -2.258 -13.664 -18.688 1 98.12 105 CYS A O 1
ATOM 825 N N . LYS A 1 106 ? -2.719 -15.852 -18.812 1 97.44 106 LYS A N 1
ATOM 826 C CA . LYS A 1 106 ? -2.988 -15.82 -20.25 1 97.44 106 LYS A CA 1
ATOM 827 C C . LYS A 1 106 ? -4.457 -16.125 -20.531 1 97.44 106 LYS A C 1
ATOM 829 O O . LYS A 1 106 ? -5.086 -16.906 -19.828 1 97.44 106 LYS A O 1
ATOM 834 N N . GLN A 1 107 ? -4.883 -15.352 -21.516 1 95.25 107 GLN A N 1
ATOM 835 C CA . GLN A 1 107 ? -6.211 -15.672 -22.031 1 95.25 107 GLN A CA 1
ATOM 836 C C . GLN A 1 107 ? -6.125 -16.578 -23.266 1 95.25 107 GLN A C 1
ATOM 838 O O . GLN A 1 107 ? -5.445 -16.25 -24.234 1 95.25 107 GLN A O 1
ATOM 843 N N . ASP A 1 108 ? -6.656 -17.75 -23.141 1 91.31 108 ASP A N 1
ATOM 844 C CA . ASP A 1 108 ? -6.793 -18.672 -24.266 1 91.31 108 ASP A CA 1
ATOM 845 C C . ASP A 1 108 ? -8.266 -18.891 -24.625 1 91.31 108 ASP A C 1
ATOM 847 O O . ASP A 1 108 ? -8.984 -19.594 -23.906 1 91.31 108 ASP A O 1
ATOM 851 N N . LYS A 1 109 ? -8.711 -18.297 -25.781 1 89.69 109 LYS A N 1
ATOM 852 C CA . LYS A 1 109 ? -10.117 -18.266 -26.156 1 89.69 109 LYS A CA 1
ATOM 853 C C . LYS A 1 109 ? -10.969 -17.656 -25.047 1 89.69 109 LYS A C 1
ATOM 855 O O . LYS A 1 109 ? -10.758 -16.516 -24.656 1 89.69 109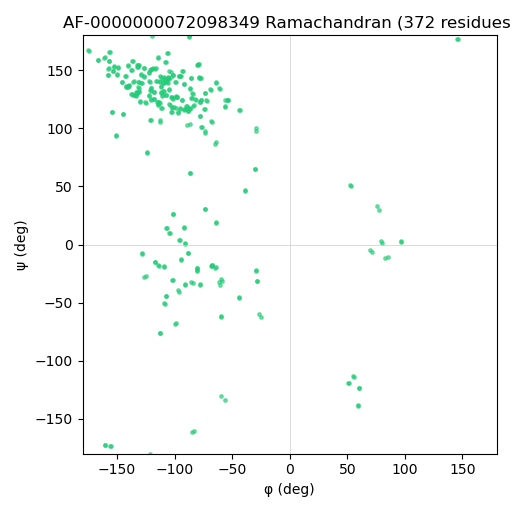 LYS A O 1
ATOM 860 N N . GLU A 1 110 ? -11.867 -18.375 -24.344 1 90.62 110 GLU A N 1
ATOM 861 C CA . GLU A 1 110 ? -12.766 -17.812 -23.344 1 90.62 110 GLU A CA 1
ATOM 862 C C . GLU A 1 110 ? -12.297 -18.156 -21.922 1 90.62 110 GLU A C 1
ATOM 864 O O . GLU A 1 110 ? -12.969 -17.828 -20.953 1 90.62 110 GLU A O 1
ATOM 869 N N . GLU A 1 111 ? -11.07 -18.688 -21.984 1 93.81 111 GLU A N 1
ATOM 870 C CA . GLU A 1 111 ? -10.609 -19.141 -20.688 1 93.81 111 GLU A CA 1
ATOM 871 C C . GLU A 1 111 ? -9.312 -18.438 -20.281 1 93.81 111 GLU A C 1
ATOM 873 O O . GLU A 1 111 ? -8.547 -17.984 -21.141 1 93.81 111 GLU A O 1
ATOM 878 N N . TYR A 1 112 ? -9.164 -18.297 -19.031 1 97.12 112 TYR A N 1
ATOM 879 C CA . TYR A 1 112 ? -7.922 -17.766 -18.484 1 97.12 112 TYR A CA 1
ATOM 880 C C . TYR A 1 112 ? -7.121 -18.859 -17.797 1 97.12 112 TYR A C 1
ATOM 882 O O . TYR A 1 112 ? -7.691 -19.781 -17.203 1 97.12 112 TYR A O 1
ATOM 890 N N . VAL A 1 113 ? -5.832 -18.766 -18 1 97.56 113 VAL A N 1
ATOM 891 C CA . VAL A 1 113 ? -4.938 -19.703 -17.344 1 97.56 113 VAL A CA 1
ATOM 892 C C . VAL A 1 113 ? -3.773 -18.953 -16.703 1 97.56 113 VAL A C 1
ATOM 894 O O . VAL A 1 113 ? -3.17 -18.078 -17.328 1 97.56 113 VAL A O 1
ATOM 897 N N . ILE A 1 114 ? -3.541 -19.266 -15.469 1 98.12 114 ILE A N 1
ATOM 898 C CA . ILE A 1 114 ? -2.375 -18.734 -14.781 1 98.12 114 ILE A CA 1
ATOM 899 C C . ILE A 1 114 ? -1.289 -19.797 -14.695 1 98.12 114 ILE A C 1
ATOM 901 O O . ILE A 1 114 ? -1.546 -20.922 -14.234 1 98.12 114 ILE A O 1
ATOM 905 N N . GLU A 1 115 ? -0.141 -19.438 -15.133 1 97.06 115 GLU A N 1
ATOM 906 C CA . GLU A 1 115 ? 0.961 -20.406 -15.109 1 97.06 115 GLU A CA 1
ATOM 907 C C . GLU A 1 115 ? 2.223 -19.766 -14.523 1 97.06 115 GLU A C 1
ATOM 909 O O . GLU A 1 115 ? 2.41 -18.562 -14.602 1 97.06 115 GLU A O 1
ATOM 914 N N . GLN A 1 116 ? 3.053 -20.594 -13.977 1 97.25 116 GLN A N 1
ATOM 915 C CA . GLN A 1 116 ? 4.324 -20.141 -13.43 1 97.25 116 GLN A CA 1
ATOM 916 C C . GLN A 1 116 ? 5.387 -20.031 -14.516 1 97.25 116 GLN A C 1
ATOM 918 O O . GLN A 1 116 ? 5.605 -20.969 -15.273 1 97.25 116 GLN A O 1
ATOM 923 N N . LEU A 1 117 ? 6.055 -18.906 -14.586 1 96.12 117 LEU A N 1
ATOM 924 C CA . LEU A 1 117 ? 7.121 -18.688 -15.555 1 96.12 117 LEU A CA 1
ATOM 925 C C . LEU A 1 117 ? 8.484 -18.953 -14.938 1 96.12 117 LEU A C 1
ATOM 927 O O . LEU A 1 117 ? 9.391 -19.469 -15.609 1 96.12 117 LEU A O 1
ATOM 931 N N . ALA A 1 118 ? 8.672 -18.594 -13.781 1 96.69 118 ALA A N 1
ATOM 932 C CA . ALA A 1 118 ? 9.945 -18.734 -13.078 1 96.69 118 ALA A CA 1
ATOM 933 C C . ALA A 1 118 ? 9.758 -18.641 -11.57 1 96.69 118 ALA A C 1
ATOM 935 O O . ALA A 1 118 ? 8.703 -18.188 -11.102 1 96.69 118 ALA A O 1
ATOM 936 N N . TYR A 1 119 ? 10.688 -19.109 -10.844 1 96.69 119 TYR A N 1
ATOM 937 C CA . TYR A 1 119 ? 10.648 -19 -9.391 1 96.69 119 TYR A CA 1
ATOM 938 C C . TYR A 1 119 ? 12.055 -18.984 -8.812 1 96.69 119 TYR A C 1
ATOM 940 O O . TYR A 1 119 ? 13.016 -19.406 -9.469 1 96.69 119 TYR A O 1
ATOM 948 N N . HIS A 1 120 ? 12.164 -18.391 -7.695 1 96.31 120 HIS A N 1
ATOM 949 C CA . HIS A 1 120 ? 13.406 -18.469 -6.938 1 96.31 120 HIS A CA 1
ATOM 950 C C . HIS A 1 120 ? 13.477 -19.766 -6.141 1 96.31 120 HIS A C 1
ATOM 952 O O . HIS A 1 120 ? 12.594 -20.047 -5.332 1 96.31 120 HIS A O 1
ATOM 958 N N . SER A 1 121 ? 14.547 -20.547 -6.336 1 93.56 121 SER A N 1
ATOM 959 C CA . SER A 1 121 ? 14.594 -21.922 -5.852 1 93.56 121 SER A CA 1
ATOM 960 C C . SER A 1 121 ? 14.945 -21.969 -4.367 1 93.56 121 SER A C 1
ATOM 962 O O . SER A 1 121 ? 14.727 -22.984 -3.705 1 93.56 121 SER A O 1
ATOM 964 N N . ALA A 1 122 ? 15.523 -20.922 -3.85 1 93.62 122 ALA A N 1
ATOM 965 C CA . ALA A 1 122 ? 15.938 -20.906 -2.449 1 93.62 122 ALA A CA 1
ATOM 966 C C . ALA A 1 122 ? 14.75 -20.656 -1.525 1 93.62 122 ALA A C 1
ATOM 968 O O . ALA A 1 122 ? 13.727 -20.109 -1.955 1 93.62 122 ALA A O 1
ATOM 969 N N . THR A 1 123 ? 14.883 -21.109 -0.317 1 92.88 123 THR A N 1
ATOM 970 C CA . THR A 1 123 ? 13.891 -20.812 0.711 1 92.88 123 THR A CA 1
ATOM 971 C C . THR A 1 123 ? 14.164 -19.453 1.36 1 92.88 123 THR A C 1
ATOM 973 O O . THR A 1 123 ? 15.258 -19.219 1.879 1 92.88 123 THR A O 1
ATOM 976 N N . ASN A 1 124 ? 13.273 -18.547 1.268 1 92 124 ASN A N 1
ATOM 977 C CA . ASN A 1 124 ? 13.336 -17.203 1.861 1 92 124 ASN A CA 1
ATOM 978 C C . ASN A 1 124 ? 12.016 -16.828 2.523 1 92 124 ASN A C 1
ATOM 980 O O . ASN A 1 124 ? 10.953 -16.969 1.923 1 92 124 ASN A O 1
ATOM 984 N N . TRP A 1 125 ? 12.094 -16.406 3.752 1 93.19 125 TRP A N 1
ATOM 985 C CA . TRP A 1 125 ? 10.914 -15.867 4.41 1 93.19 125 TRP A CA 1
ATOM 986 C C . TRP A 1 125 ? 10.617 -14.453 3.93 1 93.19 125 TRP A C 1
ATOM 988 O O . TRP A 1 125 ? 11.203 -13.492 4.426 1 93.19 125 TRP A O 1
ATOM 998 N N . MET A 1 126 ? 9.672 -14.281 3.057 1 92.75 126 MET A N 1
ATOM 999 C CA . MET A 1 126 ? 9.398 -13.008 2.395 1 92.75 126 MET A CA 1
ATOM 1000 C C . MET A 1 126 ? 8.469 -12.148 3.242 1 92.75 126 MET A C 1
ATOM 1002 O O . MET A 1 126 ? 7.578 -12.656 3.918 1 92.75 126 MET A O 1
ATOM 1006 N N . SER A 1 127 ? 8.688 -10.852 3.236 1 92.31 127 SER A N 1
ATOM 1007 C CA . SER A 1 127 ? 7.805 -9.914 3.922 1 92.31 127 SER A CA 1
ATOM 1008 C C . SER A 1 127 ? 7.141 -8.961 2.934 1 92.31 127 SER A C 1
ATOM 1010 O O . SER A 1 127 ? 6.168 -8.281 3.277 1 92.31 127 SER A O 1
ATOM 1012 N N . ALA A 1 128 ? 7.629 -8.891 1.732 1 93.94 128 ALA A N 1
ATOM 1013 C CA . ALA A 1 128 ? 7.031 -8.078 0.677 1 93.94 128 ALA A CA 1
ATOM 1014 C C . ALA A 1 128 ? 7.602 -8.445 -0.689 1 93.94 128 ALA A C 1
ATOM 1016 O O . ALA A 1 128 ? 8.695 -9.008 -0.781 1 93.94 128 ALA A O 1
ATOM 1017 N N . VAL A 1 129 ? 6.852 -8.109 -1.776 1 96.56 129 VAL A N 1
ATOM 1018 C CA . VAL A 1 129 ? 7.34 -8.25 -3.145 1 96.56 129 VAL A CA 1
ATOM 1019 C C . VAL A 1 129 ? 6.879 -7.059 -3.982 1 96.56 129 VAL A C 1
ATOM 1021 O O . VAL A 1 129 ? 5.898 -6.391 -3.639 1 96.56 129 VAL A O 1
ATOM 1024 N N . GLU A 1 130 ? 7.617 -6.766 -5.004 1 96.06 130 GLU A N 1
ATOM 1025 C CA . GLU A 1 130 ? 7.258 -5.719 -5.953 1 96.06 130 GLU A CA 1
ATOM 1026 C C . GLU A 1 130 ? 7.777 -6.043 -7.352 1 96.06 130 GLU A C 1
ATOM 1028 O O . GLU A 1 130 ? 8.734 -6.801 -7.504 1 96.06 130 GLU A O 1
ATOM 1033 N N . ILE A 1 131 ? 7.105 -5.531 -8.328 1 96.25 131 ILE A N 1
ATOM 1034 C CA . ILE A 1 131 ? 7.594 -5.578 -9.703 1 96.25 131 ILE A CA 1
ATOM 1035 C C . ILE A 1 131 ? 8.148 -4.215 -10.102 1 96.25 131 ILE A C 1
ATOM 1037 O O . ILE A 1 131 ? 7.398 -3.242 -10.227 1 96.25 131 ILE A O 1
ATOM 1041 N N . LEU A 1 132 ? 9.414 -4.164 -10.328 1 94.25 132 LEU A N 1
ATOM 1042 C CA . LEU A 1 132 ? 10.047 -2.881 -10.609 1 94.25 132 LEU A CA 1
ATOM 1043 C C . LEU A 1 132 ? 10.07 -2.6 -12.102 1 94.25 132 LEU A C 1
ATOM 1045 O O . LEU A 1 132 ? 10.055 -1.438 -12.523 1 94.25 132 LEU A O 1
ATOM 1049 N N . SER A 1 133 ? 10.211 -3.6 -12.867 1 93.69 133 SER A N 1
ATOM 1050 C CA . SER A 1 133 ? 10.211 -3.531 -14.32 1 93.69 133 SER A CA 1
ATOM 1051 C C . SER A 1 133 ? 9.812 -4.867 -14.938 1 93.69 133 SER A C 1
ATOM 1053 O O . SER A 1 133 ? 9.43 -5.797 -14.227 1 93.69 133 SER A O 1
ATOM 1055 N N . ASP A 1 134 ? 9.898 -4.98 -16.234 1 92.44 134 ASP A N 1
ATOM 1056 C CA . ASP A 1 134 ? 9.57 -6.227 -16.922 1 92.44 134 ASP A CA 1
ATOM 1057 C C . ASP A 1 134 ? 10.547 -7.336 -16.531 1 92.44 134 ASP A C 1
ATOM 1059 O O . ASP A 1 134 ? 10.219 -8.523 -16.656 1 92.44 134 ASP A O 1
ATOM 1063 N N . ASP A 1 135 ? 11.695 -6.918 -16.016 1 93.56 135 ASP A N 1
ATOM 1064 C CA . ASP A 1 135 ? 12.734 -7.934 -15.867 1 93.56 135 ASP A CA 1
ATOM 1065 C C . ASP A 1 135 ? 13.297 -7.949 -14.453 1 93.56 135 ASP A C 1
ATOM 1067 O O . ASP A 1 135 ? 14.117 -8.805 -14.109 1 93.56 135 ASP A O 1
ATOM 1071 N N . ILE A 1 136 ? 12.859 -6.949 -13.68 1 96.25 136 ILE A N 1
ATOM 1072 C CA . ILE A 1 136 ? 13.43 -6.855 -12.344 1 96.25 136 ILE A CA 1
ATOM 1073 C C . ILE A 1 136 ? 12.32 -6.922 -11.297 1 96.25 136 ILE A C 1
ATOM 1075 O O . ILE A 1 136 ? 11.367 -6.133 -11.344 1 96.25 136 ILE A O 1
ATOM 1079 N N . TYR A 1 137 ? 12.461 -7.793 -10.344 1 97.19 137 TYR A N 1
ATOM 1080 C CA . TYR A 1 137 ? 11.516 -8.031 -9.258 1 97.19 137 TYR A CA 1
ATOM 1081 C C . TYR A 1 137 ? 12.18 -7.82 -7.902 1 97.19 137 TYR A C 1
ATOM 1083 O O . TYR A 1 137 ? 13.359 -8.141 -7.723 1 97.19 137 TYR A O 1
ATOM 1091 N N . LEU A 1 138 ? 11.453 -7.234 -7.051 1 96.5 138 LEU A N 1
ATOM 1092 C CA . LEU A 1 138 ? 11.969 -6.906 -5.727 1 96.5 138 LEU A CA 1
ATOM 1093 C C . LEU A 1 138 ? 11.32 -7.785 -4.66 1 96.5 138 LEU A C 1
ATOM 1095 O O . LEU A 1 138 ? 10.109 -8.031 -4.707 1 96.5 138 LEU A O 1
ATOM 1099 N N . GLY A 1 139 ? 12.102 -8.227 -3.744 1 95.5 139 GLY A N 1
ATOM 1100 C CA . GLY A 1 139 ? 11.633 -8.914 -2.553 1 95.5 139 GLY A CA 1
ATOM 1101 C C . GLY A 1 139 ? 12.312 -8.438 -1.281 1 95.5 139 GLY A C 1
ATOM 1102 O O . GLY A 1 139 ? 13.508 -8.133 -1.287 1 95.5 139 GLY A O 1
ATOM 1103 N N . ALA A 1 140 ? 11.5 -8.352 -0.26 1 94.12 140 ALA A N 1
ATOM 1104 C CA . ALA A 1 140 ? 12.031 -8.094 1.075 1 94.12 140 ALA A CA 1
ATOM 1105 C C . ALA A 1 140 ? 11.891 -9.328 1.964 1 94.12 140 ALA A C 1
ATOM 1107 O O . ALA A 1 140 ? 10.891 -10.039 1.901 1 94.12 140 ALA A O 1
ATOM 1108 N N . ARG A 1 141 ? 12.906 -9.539 2.799 1 91.69 141 ARG A N 1
ATOM 1109 C CA . ARG A 1 141 ? 12.859 -10.633 3.766 1 91.69 141 ARG A CA 1
ATOM 1110 C C . ARG A 1 141 ? 12.617 -10.109 5.176 1 91.69 141 ARG A C 1
ATOM 1112 O O . ARG A 1 141 ? 12.836 -8.93 5.449 1 91.69 141 ARG A O 1
ATOM 1119 N N . THR A 1 142 ? 12.242 -11.062 6.02 1 87.88 142 THR A N 1
ATOM 1120 C CA . THR A 1 142 ? 11.938 -10.703 7.402 1 87.88 142 THR A CA 1
ATOM 1121 C C . THR A 1 142 ? 13.203 -10.258 8.133 1 87.88 142 THR A C 1
ATOM 1123 O O . THR A 1 142 ? 13.125 -9.547 9.133 1 87.88 142 THR A O 1
ATOM 1126 N N . ASP A 1 143 ? 14.359 -10.555 7.66 1 85.12 143 ASP A N 1
ATOM 1127 C CA . ASP A 1 143 ? 15.617 -10.203 8.312 1 85.12 143 ASP A CA 1
ATOM 1128 C C . ASP A 1 143 ? 16.141 -8.852 7.816 1 85.12 143 ASP A C 1
ATOM 1130 O O . ASP A 1 143 ? 17.297 -8.516 8.023 1 85.12 143 ASP A O 1
ATOM 1134 N N . LEU A 1 144 ? 15.367 -8.117 7.203 1 78.19 144 LEU A N 1
ATOM 1135 C CA . LEU A 1 144 ? 15.609 -6.727 6.828 1 78.19 144 LEU A CA 1
ATOM 1136 C C . LEU A 1 144 ? 16.562 -6.645 5.641 1 78.19 144 LEU A C 1
ATOM 1138 O O . LEU A 1 144 ? 17.422 -5.75 5.582 1 78.19 144 LEU A O 1
ATOM 1142 N N . ASP A 1 145 ? 16.547 -7.57 4.742 1 90.38 145 ASP A N 1
ATOM 1143 C CA . ASP A 1 145 ? 17.297 -7.531 3.486 1 90.38 145 ASP A CA 1
ATOM 1144 C C . ASP A 1 145 ? 16.359 -7.336 2.299 1 90.38 145 ASP A C 1
ATOM 1146 O O . ASP A 1 145 ? 15.227 -7.824 2.309 1 90.38 145 ASP A O 1
ATOM 1150 N N . LEU A 1 146 ? 16.922 -6.578 1.392 1 94.56 146 LEU A N 1
ATOM 1151 C CA . LEU A 1 146 ? 16.25 -6.434 0.101 1 94.56 146 LEU A CA 1
ATOM 1152 C C . LEU A 1 146 ? 17 -7.215 -0.98 1 94.56 146 LEU A C 1
ATOM 1154 O O . LEU A 1 146 ? 18.234 -7.234 -1.003 1 94.56 146 LEU A O 1
ATOM 1158 N N . PHE A 1 147 ? 16.203 -7.848 -1.825 1 96.19 147 PHE A N 1
ATOM 1159 C CA . PHE A 1 147 ? 16.75 -8.586 -2.959 1 96.19 147 PHE A CA 1
ATOM 1160 C C . PHE A 1 147 ? 16.062 -8.172 -4.254 1 96.19 147 PHE A C 1
ATOM 1162 O O . PHE A 1 147 ? 14.844 -7.973 -4.285 1 96.19 147 PHE A O 1
ATOM 1169 N N . THR A 1 148 ? 16.859 -8.047 -5.254 1 97.38 148 THR A N 1
ATOM 1170 C CA . THR A 1 148 ? 16.266 -8.008 -6.59 1 97.38 148 THR A CA 1
ATOM 1171 C C . THR A 1 148 ? 16.484 -9.336 -7.316 1 97.38 148 THR A C 1
ATOM 1173 O O . THR A 1 148 ? 17.469 -10.031 -7.062 1 97.38 148 THR A O 1
ATOM 1176 N N . PHE A 1 149 ? 15.531 -9.641 -8.156 1 97.19 149 PHE A N 1
ATOM 1177 C CA . PHE A 1 149 ? 15.57 -10.883 -8.922 1 97.19 149 PHE A CA 1
ATOM 1178 C C . PHE A 1 149 ? 15.422 -10.594 -10.414 1 97.19 149 PHE A C 1
ATOM 1180 O O . PHE A 1 149 ? 14.695 -9.68 -10.805 1 97.19 149 PHE A O 1
ATOM 1187 N N . THR A 1 150 ? 16.109 -11.391 -11.195 1 96.19 150 THR A N 1
ATOM 1188 C CA . THR A 1 150 ? 15.969 -11.375 -12.648 1 96.19 150 THR A CA 1
ATOM 1189 C C . THR A 1 150 ? 15.797 -12.789 -13.195 1 96.19 150 THR A C 1
ATOM 1191 O O . THR A 1 150 ? 16.109 -13.766 -12.508 1 96.19 150 THR A O 1
ATOM 1194 N N . LYS A 1 151 ? 15.148 -12.883 -14.352 1 92.5 151 LYS A N 1
ATOM 1195 C CA . LYS A 1 151 ? 15.016 -14.188 -14.992 1 92.5 151 LYS A CA 1
ATOM 1196 C C . LYS A 1 151 ? 16.375 -14.68 -15.508 1 92.5 151 LYS A C 1
ATOM 1198 O O . LYS A 1 151 ? 17.172 -13.898 -16.031 1 92.5 151 LYS A O 1
ATOM 1203 N N . HIS A 1 152 ? 16.609 -15.844 -15.219 1 81.25 152 HIS A N 1
ATOM 1204 C CA . HIS A 1 152 ? 17.812 -16.438 -15.773 1 81.25 152 HIS A CA 1
ATOM 1205 C C . HIS A 1 152 ? 17.719 -16.594 -17.281 1 81.25 152 HIS A C 1
ATOM 1207 O O . HIS A 1 152 ? 16.781 -17.219 -17.781 1 81.25 152 HIS A O 1
ATOM 1213 N N . SER A 1 153 ? 18.438 -15.734 -18.156 1 64.25 153 SER A N 1
ATOM 1214 C CA . SER A 1 153 ? 18.453 -15.766 -19.609 1 64.25 153 SER A CA 1
ATOM 1215 C C . SER A 1 153 ? 18.953 -17.109 -20.125 1 64.25 153 SER A C 1
ATOM 1217 O O . SER A 1 153 ? 18.484 -17.594 -21.172 1 64.25 153 SER A O 1
ATOM 1219 N N . GLU A 1 154 ? 20.281 -17.438 -19.781 1 56.28 154 GLU A N 1
ATOM 1220 C CA . GLU A 1 154 ? 21.094 -18.344 -20.594 1 56.28 154 GLU A CA 1
ATOM 1221 C C . GLU A 1 154 ? 20.547 -19.766 -20.547 1 56.28 154 GLU A C 1
ATOM 1223 O O . GLU A 1 154 ? 21.172 -20.688 -21.078 1 56.28 154 GLU A O 1
ATOM 1228 N N . SER A 1 155 ? 19.75 -20.094 -19.641 1 51.12 155 SER A N 1
ATOM 1229 C CA . SER A 1 155 ? 19.922 -21.547 -19.609 1 51.12 155 SER A CA 1
ATOM 1230 C C . SER A 1 155 ? 19.484 -22.172 -20.922 1 51.12 155 SER A C 1
ATOM 1232 O O . SER A 1 155 ? 18.359 -22 -21.359 1 51.12 155 SER A O 1
ATOM 1234 N N . THR A 1 156 ? 20.328 -22.312 -21.938 1 47.22 156 THR A N 1
ATOM 1235 C CA . THR A 1 156 ? 20.094 -23.172 -23.094 1 47.22 156 THR A CA 1
ATOM 1236 C C . THR A 1 156 ? 19.141 -24.312 -22.75 1 47.22 156 THR A C 1
ATOM 1238 O O . THR A 1 156 ? 18.562 -24.938 -23.641 1 47.22 156 THR A O 1
ATOM 1241 N N . ALA A 1 157 ? 19.625 -25.188 -21.766 1 50.28 157 ALA A N 1
ATOM 1242 C CA . ALA A 1 157 ? 19.031 -26.531 -21.75 1 50.28 157 ALA A CA 1
ATOM 1243 C C . ALA A 1 157 ? 17.516 -26.453 -21.531 1 50.28 157 ALA A C 1
ATOM 1245 O O . ALA A 1 157 ? 16.75 -26.516 -22.5 1 50.28 157 ALA A O 1
ATOM 1246 N N . ASP A 1 158 ? 16.859 -27.281 -20.5 1 50.88 158 ASP A N 1
ATOM 1247 C CA . ASP A 1 158 ? 15.5 -27.766 -20.312 1 50.88 158 ASP A CA 1
ATOM 1248 C C . ASP A 1 158 ? 14.562 -26.641 -19.875 1 50.88 158 ASP A C 1
ATOM 1250 O O . ASP A 1 158 ? 14.773 -26.031 -18.828 1 50.88 158 ASP A O 1
ATOM 1254 N N . GLU A 1 159 ? 13.797 -25.969 -20.781 1 54.5 159 GLU A N 1
ATOM 1255 C CA . GLU A 1 159 ? 12.727 -24.969 -20.812 1 54.5 159 GLU A CA 1
ATOM 1256 C C . GLU A 1 159 ? 11.859 -25.047 -19.562 1 54.5 159 GLU A C 1
ATOM 1258 O O . GLU A 1 159 ? 11.148 -24.094 -19.234 1 54.5 159 GLU A O 1
ATOM 1263 N N . GLN A 1 160 ? 11.859 -26.188 -18.922 1 57.09 160 GLN A N 1
ATOM 1264 C CA . GLN A 1 160 ? 10.789 -26.469 -17.984 1 57.09 160 GLN A CA 1
ATOM 1265 C C . GLN A 1 160 ? 11.039 -25.781 -16.641 1 57.09 160 GLN A C 1
ATOM 1267 O O . GLN A 1 160 ? 10.094 -25.516 -15.891 1 57.09 160 GLN A O 1
ATOM 1272 N N . HIS A 1 161 ? 12.453 -25.391 -16.297 1 62.06 161 HIS A N 1
ATOM 1273 C CA . HIS A 1 161 ? 12.562 -24.844 -14.953 1 62.06 161 HIS A CA 1
ATOM 1274 C C . HIS A 1 161 ? 13.195 -23.453 -14.977 1 62.06 161 HIS A C 1
ATOM 1276 O O . HIS A 1 161 ? 14.398 -23.312 -14.75 1 62.06 161 HIS A O 1
ATOM 1282 N N . LYS A 1 162 ? 12.336 -22.438 -15.336 1 84.88 162 LYS A N 1
ATOM 1283 C CA . LYS A 1 162 ? 12.891 -21.094 -15.32 1 84.88 162 LYS A CA 1
ATOM 1284 C C . LYS A 1 162 ? 13 -20.562 -13.898 1 84.88 162 LYS A C 1
ATOM 1286 O O . LYS A 1 162 ? 12.109 -20.781 -13.078 1 84.88 162 LYS A O 1
ATOM 1291 N N . HIS A 1 163 ? 14.211 -20.203 -13.656 1 92.81 163 HIS A N 1
ATOM 1292 C CA . HIS A 1 163 ? 14.539 -19.734 -12.312 1 92.81 163 HIS A CA 1
ATOM 1293 C C . HIS A 1 163 ? 14.727 -18.219 -12.273 1 92.81 163 HIS A C 1
ATOM 1295 O O . HIS A 1 163 ? 15.172 -17.625 -13.258 1 92.81 163 HIS A O 1
ATOM 1301 N N . LEU A 1 164 ? 14.273 -17.75 -11.195 1 96.38 164 LEU A N 1
ATOM 1302 C CA . LEU A 1 164 ? 14.68 -16.406 -10.828 1 96.38 164 LEU A CA 1
ATOM 1303 C C . LEU A 1 164 ? 15.992 -16.422 -10.055 1 96.38 164 LEU A C 1
ATOM 1305 O O . LEU A 1 164 ? 16.203 -17.281 -9.203 1 96.38 164 LEU A O 1
ATOM 1309 N N . GLU A 1 165 ? 16.828 -15.531 -10.453 1 96.06 165 GLU A N 1
ATOM 1310 C CA . GLU A 1 165 ? 18.109 -15.438 -9.766 1 96.06 165 GLU A CA 1
ATOM 1311 C C . GLU A 1 165 ? 18.266 -14.086 -9.07 1 96.06 165 GLU A C 1
ATOM 1313 O O . GLU A 1 165 ? 17.766 -13.07 -9.562 1 96.06 165 GLU A O 1
ATOM 1318 N N . VAL A 1 166 ? 19.047 -14.117 -7.98 1 96.19 166 VAL A N 1
ATOM 1319 C CA . VAL A 1 166 ? 19.328 -12.875 -7.262 1 96.19 166 VAL A CA 1
ATOM 1320 C C . VAL A 1 166 ? 20.281 -12.008 -8.078 1 96.19 166 VAL A C 1
ATOM 1322 O O . VAL A 1 166 ? 21.359 -12.453 -8.461 1 96.19 166 VAL A O 1
ATOM 1325 N N . ALA A 1 167 ? 19.859 -10.781 -8.367 1 96.56 167 ALA A N 1
ATOM 1326 C CA . ALA A 1 167 ? 20.672 -9.844 -9.133 1 96.56 167 ALA A CA 1
ATOM 1327 C C . ALA A 1 167 ? 21.328 -8.82 -8.211 1 96.56 167 ALA A C 1
ATOM 1329 O O . ALA A 1 167 ? 22.391 -8.289 -8.531 1 96.56 167 ALA A O 1
ATOM 1330 N N . GLY A 1 168 ? 20.766 -8.469 -7.152 1 96.62 168 GLY A N 1
ATOM 1331 C CA . GLY A 1 168 ? 21.266 -7.52 -6.172 1 96.62 168 GLY A CA 1
ATOM 1332 C C . GLY A 1 168 ? 20.734 -7.758 -4.777 1 96.62 168 GLY A C 1
ATOM 1333 O O . GLY A 1 168 ? 19.641 -8.305 -4.613 1 96.62 168 GLY A O 1
ATOM 1334 N N . THR A 1 169 ? 21.562 -7.41 -3.838 1 95.75 169 THR A N 1
ATOM 1335 C CA . THR A 1 169 ? 21.172 -7.484 -2.434 1 95.75 169 THR A CA 1
ATOM 1336 C C . THR A 1 169 ? 21.516 -6.184 -1.71 1 95.75 169 THR A C 1
ATOM 1338 O O . THR A 1 169 ? 22.531 -5.547 -2.008 1 95.75 169 THR A O 1
ATOM 1341 N N . PHE A 1 170 ? 20.672 -5.719 -0.844 1 95.31 170 PHE A N 1
ATOM 1342 C CA . PHE A 1 170 ? 20.922 -4.578 0.025 1 95.31 170 PHE A CA 1
ATOM 1343 C C . PHE A 1 170 ? 20.516 -4.891 1.462 1 95.31 170 PHE A C 1
ATOM 1345 O O . PHE A 1 170 ? 19.391 -5.297 1.721 1 95.31 170 PHE A O 1
ATOM 1352 N N . TYR A 1 171 ? 21.438 -4.648 2.318 1 92.62 171 TYR A N 1
ATOM 1353 C CA . TYR A 1 171 ? 21.188 -4.891 3.734 1 92.62 171 TYR A CA 1
ATOM 1354 C C . TYR A 1 171 ? 20.781 -3.604 4.445 1 92.62 171 TYR A C 1
ATOM 1356 O O . TYR A 1 171 ? 21.594 -2.674 4.566 1 92.62 171 TYR A O 1
ATOM 1364 N N . LEU A 1 172 ? 19.672 -3.547 4.875 1 85.94 172 LEU A N 1
ATOM 1365 C CA . LEU A 1 172 ? 19.172 -2.352 5.547 1 85.94 172 LEU A CA 1
ATOM 1366 C C . LEU A 1 172 ? 19.688 -2.275 6.98 1 85.94 172 LEU A C 1
ATOM 1368 O O . LEU A 1 172 ? 20.094 -1.205 7.445 1 85.94 172 LEU A O 1
ATOM 1372 N N . GLY A 1 173 ? 19.875 -3.361 7.684 1 77.5 173 GLY A N 1
ATOM 1373 C CA . GLY A 1 173 ? 20.516 -3.459 8.977 1 77.5 173 GLY A CA 1
ATOM 1374 C C . GLY A 1 173 ? 19.703 -2.84 10.102 1 77.5 173 GLY A C 1
ATOM 1375 O O . GLY A 1 173 ? 20.172 -2.779 11.25 1 77.5 173 GLY A O 1
ATOM 1376 N N . GLU A 1 174 ? 18.578 -2.195 9.836 1 77.25 174 GLU A N 1
ATOM 1377 C CA . GLU A 1 174 ? 17.766 -1.547 10.859 1 77.25 174 GLU A CA 1
ATOM 1378 C C . GLU A 1 174 ? 16.281 -1.817 10.633 1 77.25 174 GLU A C 1
ATOM 1380 O O . GLU A 1 174 ? 15.883 -2.258 9.555 1 77.25 174 GLU A O 1
ATOM 1385 N N . PHE A 1 175 ? 15.578 -1.661 11.766 1 79.56 175 PHE A N 1
ATOM 1386 C CA . PHE A 1 175 ? 14.133 -1.83 11.688 1 79.56 175 PHE A CA 1
ATOM 1387 C C . PHE A 1 175 ? 13.531 -0.883 10.656 1 79.56 175 PHE A C 1
ATOM 1389 O O . PHE A 1 175 ? 13.773 0.325 10.703 1 79.56 175 PHE A O 1
ATOM 1396 N N . VAL A 1 176 ? 12.969 -1.441 9.766 1 82 176 VAL A N 1
ATOM 1397 C CA . VAL A 1 176 ? 12.336 -0.66 8.703 1 82 176 VAL A CA 1
ATOM 1398 C C . VAL A 1 176 ? 10.891 -0.357 9.078 1 82 176 VAL A C 1
ATOM 1400 O O . VAL A 1 176 ? 10.078 -1.272 9.234 1 82 176 VAL A O 1
ATOM 1403 N N . THR A 1 177 ? 10.633 0.914 9.219 1 80.75 177 THR A N 1
ATOM 1404 C CA . THR A 1 177 ? 9.273 1.296 9.602 1 80.75 177 THR A CA 1
ATOM 1405 C C . THR A 1 177 ? 8.375 1.381 8.375 1 80.75 177 THR A C 1
ATOM 1407 O O . THR A 1 177 ? 7.18 1.078 8.453 1 80.75 177 THR A O 1
ATOM 1410 N N . ARG A 1 178 ? 8.906 1.759 7.277 1 83.38 178 ARG A N 1
ATOM 1411 C CA . ARG A 1 178 ? 8.086 1.963 6.086 1 83.38 178 ARG A CA 1
ATOM 1412 C C . ARG A 1 178 ? 8.93 1.858 4.816 1 83.38 178 ARG A C 1
ATOM 1414 O O . ARG A 1 178 ? 10.141 2.105 4.848 1 83.38 178 ARG A O 1
ATOM 1421 N N . GLY A 1 179 ? 8.297 1.456 3.73 1 82.38 179 GLY A N 1
ATOM 1422 C CA . GLY A 1 179 ? 8.906 1.409 2.412 1 82.38 179 GLY A CA 1
ATOM 1423 C C . GLY A 1 179 ? 7.957 1.797 1.298 1 82.38 179 GLY A C 1
ATOM 1424 O O . GLY A 1 179 ? 6.742 1.605 1.417 1 82.38 179 GLY A O 1
ATOM 1425 N N . HIS A 1 180 ? 8.5 2.408 0.367 1 84.44 180 HIS A N 1
ATOM 1426 C CA . HIS A 1 180 ? 7.734 2.799 -0.81 1 84.44 180 HIS A CA 1
ATOM 1427 C C . HIS A 1 180 ? 8.539 2.594 -2.088 1 84.44 180 HIS A C 1
ATOM 1429 O O . HIS A 1 180 ? 9.742 2.861 -2.115 1 84.44 180 HIS A O 1
ATOM 1435 N N . CYS A 1 181 ? 7.852 2.029 -3.115 1 83.06 181 CYS A N 1
ATOM 1436 C CA . CYS A 1 181 ? 8.5 1.819 -4.406 1 83.06 181 CYS A CA 1
ATOM 1437 C C . CYS A 1 181 ? 7.926 2.752 -5.465 1 83.06 181 CYS A C 1
ATOM 1439 O O . CYS A 1 181 ? 6.707 2.928 -5.547 1 83.06 181 CYS A O 1
ATOM 1441 N N . LEU A 1 182 ? 8.883 3.451 -6.152 1 80.06 182 LEU A N 1
ATOM 1442 C CA . LEU A 1 182 ? 8.492 4.309 -7.27 1 80.06 182 LEU A CA 1
ATOM 1443 C C . LEU A 1 182 ? 9.031 3.762 -8.586 1 80.06 182 LEU A C 1
ATOM 1445 O O . LEU A 1 182 ? 10.172 3.293 -8.656 1 80.06 182 LEU A O 1
ATOM 1449 N N . THR A 1 183 ? 8.117 3.525 -9.461 1 69.38 183 THR A N 1
ATOM 1450 C CA . THR A 1 183 ? 8.547 3.164 -10.805 1 69.38 183 THR A CA 1
ATOM 1451 C C . THR A 1 183 ? 8.477 4.371 -11.734 1 69.38 183 THR A C 1
ATOM 1453 O O . THR A 1 183 ? 7.785 5.348 -11.438 1 69.38 183 THR A O 1
ATOM 1456 N N . SER A 1 184 ? 9.578 4.547 -12.711 1 53.06 184 SER A N 1
ATOM 1457 C CA . SER A 1 184 ? 9.656 5.672 -13.641 1 53.06 184 SER A CA 1
ATOM 1458 C C . SER A 1 184 ? 8.273 6.199 -14 1 53.06 184 SER A C 1
ATOM 1460 O O . SER A 1 184 ? 8.133 7.336 -14.453 1 53.06 184 SER A O 1
ATOM 1462 N N . SER A 1 185 ? 7.34 5.34 -14.016 1 45.19 185 SER A N 1
ATOM 1463 C CA . SER A 1 185 ? 6.039 5.906 -14.352 1 45.19 185 SER A CA 1
ATOM 1464 C C . SER A 1 185 ? 5.473 6.719 -13.195 1 45.19 185 SER A C 1
ATOM 1466 O O . SER A 1 185 ? 4.375 7.277 -13.305 1 45.19 185 SER A O 1
ATOM 1468 N N . GLY A 1 186 ? 6.094 7.332 -12.359 1 42.12 186 GLY A N 1
ATOM 1469 C CA . GLY A 1 186 ? 5.801 8.383 -11.398 1 42.12 186 GLY A CA 1
ATOM 1470 C C . GLY A 1 186 ? 5.188 7.867 -10.109 1 42.12 186 GLY A C 1
ATOM 1471 O O . GLY A 1 186 ? 4.695 8.648 -9.297 1 42.12 186 GLY A O 1
ATOM 1472 N N . GLU A 1 187 ? 4.652 6.551 -9.797 1 38.06 187 GLU A N 1
ATOM 1473 C CA . GLU A 1 187 ? 3.871 6.602 -8.562 1 38.06 187 GLU A CA 1
ATOM 1474 C C . GLU A 1 187 ? 4.758 6.406 -7.34 1 38.06 187 GLU A C 1
ATOM 1476 O O . GLU A 1 187 ? 5.629 5.535 -7.328 1 38.06 187 GLU A O 1
ATOM 1481 N N . VAL A 1 188 ? 5.125 7.359 -6.559 1 34.81 188 VAL A N 1
ATOM 1482 C CA . VAL A 1 188 ? 5.738 7.402 -5.238 1 34.81 188 VAL A CA 1
ATOM 1483 C C . VAL A 1 188 ? 4.855 6.664 -4.234 1 34.81 188 VAL A C 1
ATOM 1485 O O . VAL A 1 188 ? 3.648 6.898 -4.172 1 34.81 188 VAL A O 1
ATOM 1488 N N . MET B 1 1 ? 1.659 13.32 31.312 1 31.28 1 MET B N 1
ATOM 1489 C CA . MET B 1 1 ? 1.254 12.32 30.328 1 31.28 1 MET B CA 1
ATOM 1490 C C . MET B 1 1 ? 2.42 11.406 29.984 1 31.28 1 MET B C 1
ATOM 1492 O O . MET B 1 1 ? 3.557 11.859 29.859 1 31.28 1 MET B O 1
ATOM 1496 N N . PRO B 1 2 ? 2.451 10.109 30.219 1 40.88 2 PRO B N 1
ATOM 1497 C CA . PRO B 1 2 ? 3.725 9.391 30.109 1 40.88 2 PRO B CA 1
ATOM 1498 C C . PRO B 1 2 ? 4.523 9.797 28.875 1 40.88 2 PRO B C 1
ATOM 1500 O O . PRO B 1 2 ? 3.947 10.25 27.875 1 40.88 2 PRO B O 1
ATOM 1503 N N . ASN B 1 3 ? 5.613 10.352 28.969 1 44.38 3 ASN B N 1
ATOM 1504 C CA . ASN B 1 3 ? 6.645 10.672 28 1 44.38 3 ASN B CA 1
ATOM 1505 C C . ASN B 1 3 ? 6.824 9.555 26.969 1 44.38 3 ASN B C 1
ATOM 1507 O O . ASN B 1 3 ? 7.488 8.555 27.266 1 44.38 3 ASN B O 1
ATOM 1511 N N . GLN B 1 4 ? 5.777 9 26.391 1 48.69 4 GLN B N 1
ATOM 1512 C CA . GLN B 1 4 ? 5.926 7.926 25.406 1 48.69 4 GLN B CA 1
ATOM 1513 C C . GLN B 1 4 ? 7.25 8.047 24.656 1 48.69 4 GLN B C 1
ATOM 1515 O O . GLN B 1 4 ? 7.633 9.141 24.234 1 48.69 4 GLN B O 1
ATOM 1520 N N . ASN B 1 5 ? 8.266 7.297 25.078 1 56.81 5 ASN B N 1
ATOM 1521 C CA . ASN B 1 5 ? 9.586 7.125 24.469 1 56.81 5 ASN B CA 1
ATOM 1522 C C . ASN B 1 5 ? 9.531 7.285 22.953 1 56.81 5 ASN B C 1
ATOM 1524 O O . ASN B 1 5 ? 9.25 6.324 22.234 1 56.81 5 ASN B O 1
ATOM 1528 N N . GLU B 1 6 ? 9.211 8.484 22.594 1 72.81 6 GLU B N 1
ATOM 1529 C CA . GLU B 1 6 ? 9.305 8.812 21.172 1 72.81 6 GLU B CA 1
ATOM 1530 C C . GLU B 1 6 ? 10.688 8.477 20.625 1 72.81 6 GLU B C 1
ATOM 1532 O O . GLU B 1 6 ? 11.703 8.742 21.266 1 72.81 6 GLU B O 1
ATOM 1537 N N . LEU B 1 7 ? 10.711 7.668 19.578 1 82.81 7 LEU B N 1
ATOM 1538 C CA . LEU B 1 7 ? 11.969 7.453 18.891 1 82.81 7 LEU B CA 1
ATOM 1539 C C . LEU B 1 7 ? 12.578 8.773 18.422 1 82.81 7 LEU B C 1
ATOM 1541 O O . LEU B 1 7 ? 11.875 9.625 17.875 1 82.81 7 LEU B O 1
ATOM 1545 N N . THR B 1 8 ? 13.789 9.062 18.812 1 92.94 8 THR B N 1
ATOM 1546 C CA . THR B 1 8 ? 14.383 10.375 18.609 1 92.94 8 THR B CA 1
ATOM 1547 C C . THR B 1 8 ? 15.203 10.422 17.328 1 92.94 8 THR B C 1
ATOM 1549 O O . THR B 1 8 ? 15.57 11.5 16.859 1 92.94 8 THR B O 1
ATOM 1552 N N . LYS B 1 9 ? 15.43 9.258 16.797 1 94.25 9 LYS B N 1
ATOM 1553 C CA . LYS B 1 9 ? 16.25 9.234 15.586 1 94.25 9 LYS B CA 1
ATOM 1554 C C . LYS B 1 9 ? 15.68 8.273 14.555 1 94.25 9 LYS B C 1
ATOM 1556 O O . LYS B 1 9 ? 15.031 7.285 14.914 1 94.25 9 LYS B O 1
ATOM 1561 N N . GLY B 1 10 ? 15.883 8.555 13.289 1 95.81 10 GLY B N 1
ATOM 1562 C CA . GLY B 1 10 ? 15.57 7.723 12.141 1 95.81 10 GLY B CA 1
ATOM 1563 C C . GLY B 1 10 ? 16.328 8.117 10.891 1 95.81 10 GLY B C 1
ATOM 1564 O O . GLY B 1 10 ? 17.281 8.883 10.953 1 95.81 10 GLY B O 1
ATOM 1565 N N . ARG B 1 11 ? 15.977 7.52 9.828 1 95.81 11 ARG B N 1
ATOM 1566 C CA . ARG B 1 11 ? 16.609 7.879 8.562 1 95.81 11 ARG B CA 1
ATOM 1567 C C . ARG B 1 11 ? 15.711 7.504 7.383 1 95.81 11 ARG B C 1
ATOM 1569 O O . ARG B 1 11 ? 14.828 6.656 7.512 1 95.81 11 ARG B O 1
ATOM 1576 N N . ILE B 1 12 ? 15.977 8.156 6.336 1 95.56 12 ILE B N 1
ATOM 1577 C CA . ILE B 1 12 ? 15.398 7.832 5.035 1 95.56 12 ILE B CA 1
ATOM 1578 C C . ILE B 1 12 ? 16.5 7.441 4.059 1 95.56 12 ILE B C 1
ATOM 1580 O O . ILE B 1 12 ? 17.484 8.164 3.908 1 95.56 12 ILE B O 1
ATOM 1584 N N . LEU B 1 13 ? 16.312 6.27 3.502 1 94.5 13 LEU B N 1
ATOM 1585 C CA . LEU B 1 13 ? 17.219 5.789 2.457 1 94.5 13 LEU B CA 1
ATOM 1586 C C . LEU B 1 13 ? 16.5 5.734 1.109 1 94.5 13 LEU B C 1
ATOM 1588 O O . LEU B 1 13 ? 15.367 5.254 1.021 1 94.5 13 LEU B O 1
ATOM 1592 N N . VAL B 1 14 ? 17.141 6.293 0.093 1 94.06 14 VAL B N 1
ATOM 1593 C CA . VAL B 1 14 ? 16.641 6.188 -1.271 1 94.06 14 VAL B CA 1
ATOM 1594 C C . VAL B 1 14 ? 17.578 5.324 -2.107 1 94.06 14 VAL B C 1
ATOM 1596 O O . VAL B 1 14 ? 18.75 5.672 -2.297 1 94.06 14 VAL B O 1
ATOM 1599 N N . LEU B 1 15 ? 16.969 4.238 -2.549 1 93.75 15 LEU B N 1
ATOM 1600 C CA . LEU B 1 15 ? 17.734 3.291 -3.352 1 93.75 15 LEU B CA 1
ATOM 1601 C C . LEU B 1 15 ? 17.25 3.277 -4.793 1 93.75 15 LEU B C 1
ATOM 1603 O O . LEU B 1 15 ? 16.047 3.352 -5.043 1 93.75 15 LEU B O 1
ATOM 1607 N N . GLN B 1 16 ? 18.172 3.283 -5.68 1 93.31 16 GLN B N 1
ATOM 1608 C CA . GLN B 1 16 ? 17.875 3.078 -7.094 1 93.31 16 GLN B CA 1
ATOM 1609 C C . GLN B 1 16 ? 18.344 1.703 -7.559 1 93.31 16 GLN B C 1
ATOM 1611 O O . GLN B 1 16 ? 19.438 1.255 -7.188 1 93.31 16 GLN B O 1
ATOM 1616 N N . VAL B 1 17 ? 17.453 0.987 -8.18 1 94.31 17 VAL B N 1
ATOM 1617 C CA . VAL B 1 17 ? 17.859 -0.265 -8.812 1 94.31 17 VAL B CA 1
ATOM 1618 C C . VAL B 1 17 ? 18.297 -0.002 -10.25 1 94.31 17 VAL B C 1
ATOM 1620 O O . VAL B 1 17 ? 17.5 0.455 -11.07 1 94.31 17 VAL B O 1
ATOM 1623 N N . VAL B 1 18 ? 19.5 -0.298 -10.539 1 92.75 18 VAL B N 1
ATOM 1624 C CA . VAL B 1 18 ? 20.062 -0.009 -11.859 1 92.75 18 VAL B CA 1
ATOM 1625 C C . VAL B 1 18 ? 19.766 -1.168 -12.805 1 92.75 18 VAL B C 1
ATOM 1627 O O . VAL B 1 18 ? 19.172 -2.168 -12.406 1 92.75 18 VAL B O 1
ATOM 1630 N N . LEU B 1 19 ? 20.172 -1.056 -14.039 1 87.06 19 LEU B N 1
ATOM 1631 C CA . LEU B 1 19 ? 19.766 -1.931 -15.133 1 87.06 19 LEU B CA 1
ATOM 1632 C C . LEU B 1 19 ? 20.125 -3.381 -14.836 1 87.06 19 LEU B C 1
ATOM 1634 O O . LEU B 1 19 ? 19.406 -4.301 -15.219 1 87.06 19 LEU B O 1
ATOM 1638 N N . ASP B 1 20 ? 21.188 -3.662 -14.109 1 89.56 20 ASP B N 1
ATOM 1639 C CA . ASP B 1 20 ? 21.609 -5.035 -13.852 1 89.56 20 ASP B CA 1
ATOM 1640 C C . ASP B 1 20 ? 20.984 -5.578 -12.578 1 89.56 20 ASP B C 1
ATOM 1642 O O . ASP B 1 20 ? 21.266 -6.703 -12.156 1 89.56 20 ASP B O 1
ATOM 1646 N N . GLY B 1 21 ? 20.172 -4.75 -11.945 1 92.19 21 GLY B N 1
ATOM 1647 C CA . GLY B 1 21 ? 19.438 -5.215 -10.773 1 92.19 21 GLY B CA 1
ATOM 1648 C C . GLY B 1 21 ? 20.125 -4.855 -9.469 1 92.19 21 GLY B C 1
ATOM 1649 O O . GLY B 1 21 ? 19.594 -5.133 -8.391 1 92.19 21 GLY B O 1
ATOM 1650 N N . GLU B 1 22 ? 21.219 -4.148 -9.594 1 95.19 22 GLU B N 1
ATOM 1651 C CA . GLU B 1 22 ? 21.953 -3.77 -8.391 1 95.19 22 GLU B CA 1
ATOM 1652 C C . GLU B 1 22 ? 21.312 -2.553 -7.719 1 95.19 22 GLU B C 1
ATOM 1654 O O . GLU B 1 22 ? 20.719 -1.704 -8.391 1 95.19 22 GLU B O 1
ATOM 1659 N N . PHE B 1 23 ? 21.578 -2.523 -6.41 1 94.62 23 PHE B N 1
ATOM 1660 C CA . PHE B 1 23 ? 21.094 -1.374 -5.656 1 94.62 23 PHE B CA 1
ATOM 1661 C C . PHE B 1 23 ? 22.156 -0.28 -5.598 1 94.62 23 PHE B C 1
ATOM 1663 O O . PHE B 1 23 ? 23.344 -0.568 -5.449 1 94.62 23 PHE B O 1
ATOM 1670 N N . GLN B 1 24 ? 21.719 0.9 -5.762 1 94.06 24 GLN B N 1
ATOM 1671 C CA . GLN B 1 24 ? 22.547 2.07 -5.516 1 94.06 24 GLN B CA 1
ATOM 1672 C C . GLN B 1 24 ? 21.891 3.027 -4.531 1 94.06 24 GLN B C 1
ATOM 1674 O O . GLN B 1 24 ? 20.75 3.453 -4.746 1 94.06 24 GLN B O 1
ATOM 1679 N N . LEU B 1 25 ? 22.578 3.279 -3.479 1 92.94 25 LEU B N 1
ATOM 1680 C CA . LEU B 1 25 ? 22.094 4.309 -2.561 1 92.94 25 LEU B CA 1
ATOM 1681 C C . LEU B 1 25 ? 22.297 5.699 -3.15 1 92.94 25 LEU B C 1
ATOM 1683 O O . LEU B 1 25 ? 23.438 6.148 -3.314 1 92.94 25 LEU B O 1
ATOM 1687 N N . ILE B 1 26 ? 21.219 6.422 -3.402 1 92.38 26 ILE B N 1
ATOM 1688 C CA . ILE B 1 26 ? 21.391 7.672 -4.137 1 92.38 26 ILE B CA 1
ATOM 1689 C C . ILE B 1 26 ? 21.156 8.852 -3.205 1 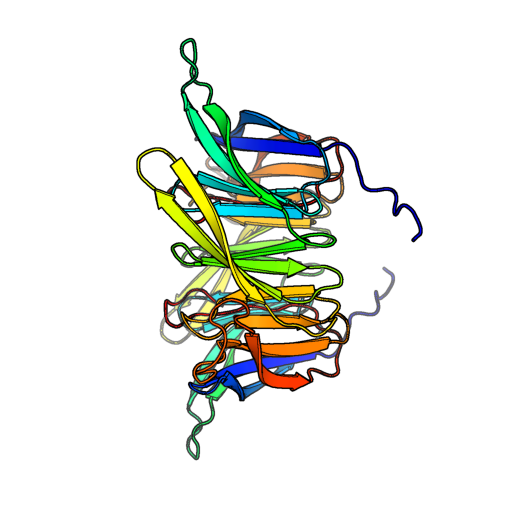92.38 26 ILE B C 1
ATOM 1691 O O . ILE B 1 26 ? 21.516 9.992 -3.525 1 92.38 26 ILE B O 1
ATOM 1695 N N . ALA B 1 27 ? 20.516 8.617 -2.121 1 93.12 27 ALA B N 1
ATOM 1696 C CA . ALA B 1 27 ? 20.312 9.664 -1.129 1 93.12 27 ALA B CA 1
ATOM 1697 C C . ALA B 1 27 ? 20.031 9.078 0.251 1 93.12 27 ALA B C 1
ATOM 1699 O O . ALA B 1 27 ? 19.469 7.98 0.364 1 93.12 27 ALA B O 1
ATOM 1700 N N . GLN B 1 28 ? 20.484 9.727 1.225 1 93.38 28 GLN B N 1
ATOM 1701 C CA . GLN B 1 28 ? 20.219 9.383 2.617 1 93.38 28 GLN B CA 1
ATOM 1702 C C . GLN B 1 28 ? 20.109 10.633 3.484 1 93.38 28 GLN B C 1
ATOM 1704 O O . GLN B 1 28 ? 20.859 11.586 3.297 1 93.38 28 GLN B O 1
ATOM 1709 N N . ILE B 1 29 ? 19.172 10.609 4.379 1 95.56 29 ILE B N 1
ATOM 1710 C CA . ILE B 1 29 ? 19.047 11.727 5.312 1 95.56 29 ILE B CA 1
ATOM 1711 C C . ILE B 1 29 ? 18.656 11.203 6.691 1 95.56 29 ILE B C 1
ATOM 1713 O O . ILE B 1 29 ? 17.781 10.328 6.805 1 95.56 29 ILE B O 1
ATOM 1717 N N . GLU B 1 30 ? 19.297 11.711 7.676 1 96.25 30 GLU B N 1
ATOM 1718 C CA . GLU B 1 30 ? 18.891 11.414 9.047 1 96.25 30 GLU B CA 1
ATOM 1719 C C . GLU B 1 30 ? 17.672 12.242 9.461 1 96.25 30 GLU B C 1
ATOM 1721 O O . GLU B 1 30 ? 17.531 13.398 9.047 1 96.25 30 GLU B O 1
ATOM 1726 N N . THR B 1 31 ? 16.828 11.68 10.195 1 96.5 31 THR B N 1
ATOM 1727 C CA . THR B 1 31 ? 15.648 12.383 10.656 1 96.5 31 THR B CA 1
ATOM 1728 C C . THR B 1 31 ? 15.633 12.477 12.18 1 96.5 31 THR B C 1
ATOM 1730 O O . THR B 1 31 ? 16.188 11.617 12.867 1 96.5 31 THR B O 1
ATOM 1733 N N . ASN B 1 32 ? 14.984 13.539 12.68 1 95.75 32 ASN B N 1
ATOM 1734 C CA . ASN B 1 32 ? 14.812 13.711 14.117 1 95.75 32 ASN B CA 1
ATOM 1735 C C . ASN B 1 32 ? 13.562 12.992 14.617 1 95.75 32 ASN B C 1
ATOM 1737 O O . ASN B 1 32 ? 12.633 13.625 15.117 1 95.75 32 ASN B O 1
ATOM 1741 N N . GLY B 1 33 ? 13.531 11.695 14.461 1 96.19 33 GLY B N 1
ATOM 1742 C CA . GLY B 1 33 ? 12.422 10.852 14.867 1 96.19 33 GLY B CA 1
ATOM 1743 C C . GLY B 1 33 ? 12.203 9.672 13.938 1 96.19 33 GLY B C 1
ATOM 1744 O O . GLY B 1 33 ? 12.922 9.508 12.945 1 96.19 33 GLY B O 1
ATOM 1745 N N . ALA B 1 34 ? 11.25 8.789 14.242 1 95.88 34 ALA B N 1
ATOM 1746 C CA . ALA B 1 34 ? 10.922 7.633 13.414 1 95.88 34 ALA B CA 1
ATOM 1747 C C . ALA B 1 34 ? 10.086 8.039 12.203 1 95.88 34 ALA B C 1
ATOM 1749 O O . ALA B 1 34 ? 9.25 8.938 12.289 1 95.88 34 ALA B O 1
ATOM 1750 N N . VAL B 1 35 ? 10.336 7.395 11.125 1 96.44 35 VAL B N 1
ATOM 1751 C CA . VAL B 1 35 ? 9.594 7.621 9.891 1 96.44 35 VAL B CA 1
ATOM 1752 C C . VAL B 1 35 ? 8.438 6.629 9.789 1 96.44 35 VAL B C 1
ATOM 1754 O O . VAL B 1 35 ? 8.656 5.414 9.75 1 96.44 35 VAL B O 1
ATOM 1757 N N . TYR B 1 36 ? 7.207 7.141 9.633 1 96.25 36 TYR B N 1
ATOM 1758 C CA . TYR B 1 36 ? 6.062 6.234 9.68 1 96.25 36 TYR B CA 1
ATOM 1759 C C . TYR B 1 36 ? 5.371 6.156 8.328 1 96.25 36 TYR B C 1
ATOM 1761 O O . TYR B 1 36 ? 4.594 5.234 8.07 1 96.25 36 TYR B O 1
ATOM 1769 N N . SER B 1 37 ? 5.633 7.098 7.535 1 96.38 37 SER B N 1
ATOM 1770 C CA . SER B 1 37 ? 5.066 7.09 6.191 1 96.38 37 SER B CA 1
ATOM 1771 C C . SER B 1 37 ? 5.984 7.797 5.199 1 96.38 37 SER B C 1
ATOM 1773 O O . SER B 1 37 ? 6.668 8.758 5.555 1 96.38 37 SER B O 1
ATOM 1775 N N . LEU B 1 38 ? 6.023 7.371 4.012 1 96.31 38 LEU B N 1
ATOM 1776 C CA . LEU B 1 38 ? 6.715 7.961 2.871 1 96.31 38 LEU B CA 1
ATOM 1777 C C . LEU B 1 38 ? 5.805 8.008 1.647 1 96.31 38 LEU B C 1
ATOM 1779 O O . LEU B 1 38 ? 5.18 7 1.296 1 96.31 38 LEU B O 1
ATOM 1783 N N . ASN B 1 39 ? 5.754 9.156 1.011 1 95.38 39 ASN B N 1
ATOM 1784 C CA . ASN B 1 39 ? 4.918 9.32 -0.173 1 95.38 39 ASN B CA 1
ATOM 1785 C C . ASN B 1 39 ? 5.617 10.172 -1.234 1 95.38 39 ASN B C 1
ATOM 1787 O O . ASN B 1 39 ? 6.273 11.156 -0.911 1 95.38 39 ASN B O 1
ATOM 1791 N N . ALA B 1 40 ? 5.469 9.648 -2.512 1 94.25 40 ALA B N 1
ATOM 1792 C CA . ALA B 1 40 ? 5.727 10.602 -3.588 1 94.25 40 ALA B CA 1
ATOM 1793 C C . ALA B 1 40 ? 4.707 11.734 -3.574 1 94.25 40 ALA B C 1
ATOM 1795 O O . ALA B 1 40 ? 3.518 11.508 -3.334 1 94.25 40 ALA B O 1
ATOM 1796 N N . PHE B 1 41 ? 5.184 12.953 -3.805 1 95.94 41 PHE B N 1
ATOM 1797 C CA . PHE B 1 41 ? 4.289 14.102 -3.711 1 95.94 41 PHE B CA 1
ATOM 1798 C C . PHE B 1 41 ? 4.738 15.219 -4.645 1 95.94 41 PHE B C 1
ATOM 1800 O O . PHE B 1 41 ? 5.59 16.031 -4.285 1 95.94 41 PHE B O 1
ATOM 1807 N N . ASN B 1 42 ? 4.203 15.25 -5.832 1 94.12 42 ASN B N 1
ATOM 1808 C CA . ASN B 1 42 ? 4.453 16.297 -6.816 1 94.12 42 ASN B CA 1
ATOM 1809 C C . ASN B 1 42 ? 5.945 16.484 -7.059 1 94.12 42 ASN B C 1
ATOM 1811 O O . ASN B 1 42 ? 6.445 17.625 -7.012 1 94.12 42 ASN B O 1
ATOM 1815 N N . GLY B 1 43 ? 6.629 15.383 -7.316 1 92.06 43 GLY B N 1
ATOM 1816 C CA . GLY B 1 43 ? 8.047 15.406 -7.633 1 92.06 43 GLY B CA 1
ATOM 1817 C C . GLY B 1 43 ? 8.93 15.539 -6.402 1 92.06 43 GLY B C 1
ATOM 1818 O O . GLY B 1 43 ? 10.148 15.656 -6.52 1 92.06 43 GLY B O 1
ATOM 1819 N N . LYS B 1 44 ? 8.297 15.578 -5.266 1 95.62 44 LYS B N 1
ATOM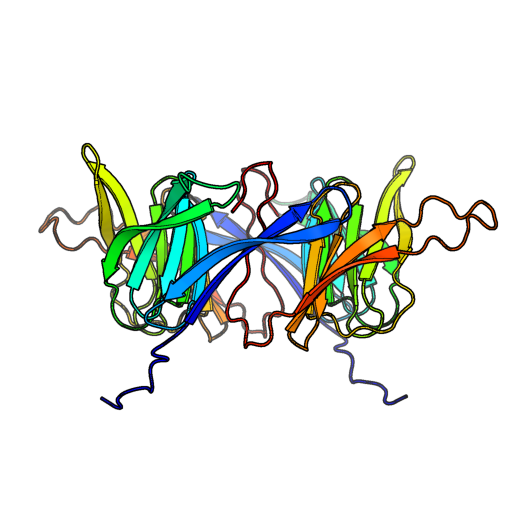 1820 C CA . LYS B 1 44 ? 9.008 15.68 -3.992 1 95.62 44 LYS B CA 1
ATOM 1821 C C . LYS B 1 44 ? 8.703 14.484 -3.096 1 95.62 44 LYS B C 1
ATOM 1823 O O . LYS B 1 44 ? 8.023 13.547 -3.514 1 95.62 44 LYS B O 1
ATOM 1828 N N . LEU B 1 45 ? 9.305 14.492 -1.935 1 96.12 45 LEU B N 1
ATOM 1829 C CA . LEU B 1 45 ? 9.086 13.406 -0.985 1 96.12 45 LEU B CA 1
ATOM 1830 C C . LEU B 1 45 ? 8.375 13.906 0.265 1 96.12 45 LEU B C 1
ATOM 1832 O O . LEU B 1 45 ? 8.82 14.867 0.894 1 96.12 45 LEU B O 1
ATOM 1836 N N . LEU B 1 46 ? 7.234 13.359 0.548 1 97.94 46 LEU B N 1
ATOM 1837 C CA . LEU B 1 46 ? 6.5 13.641 1.775 1 97.94 46 LEU B CA 1
ATOM 1838 C C . LEU B 1 46 ? 6.738 12.555 2.814 1 97.94 46 LEU B C 1
ATOM 1840 O O . LEU B 1 46 ? 6.613 11.367 2.512 1 97.94 46 LEU B O 1
ATOM 1844 N N . ALA B 1 47 ? 7.145 12.938 4.047 1 98.19 47 ALA B N 1
ATOM 1845 C CA . ALA B 1 47 ? 7.43 11.961 5.094 1 98.19 47 ALA B CA 1
ATOM 1846 C C . ALA B 1 47 ? 6.734 12.344 6.398 1 98.19 47 ALA B C 1
ATOM 1848 O O . ALA B 1 47 ? 6.746 13.508 6.805 1 98.19 47 ALA B O 1
ATOM 1849 N N . ALA B 1 48 ? 6.094 11.383 6.953 1 98.25 48 ALA B N 1
ATOM 1850 C CA . ALA B 1 48 ? 5.621 11.539 8.328 1 98.25 48 ALA B CA 1
ATOM 1851 C C . ALA B 1 48 ? 6.684 11.086 9.328 1 98.25 48 ALA B C 1
ATOM 1853 O O . ALA B 1 48 ? 7.074 9.922 9.344 1 98.25 48 ALA B O 1
ATOM 1854 N N . ILE B 1 49 ? 7.18 12.016 10.102 1 97.75 49 ILE B N 1
ATOM 1855 C CA . ILE B 1 49 ? 8.219 11.781 11.094 1 97.75 49 ILE B CA 1
ATOM 1856 C C . ILE B 1 49 ? 7.703 12.172 12.477 1 97.75 49 ILE B C 1
ATOM 1858 O O . ILE B 1 49 ? 7.578 13.359 12.789 1 97.75 49 ILE B O 1
ATOM 1862 N N . ASN B 1 50 ? 7.441 11.109 13.289 1 97 50 ASN B N 1
ATOM 1863 C CA . ASN B 1 50 ? 6.715 11.328 14.531 1 97 50 ASN B CA 1
ATOM 1864 C C . ASN B 1 50 ? 5.434 12.117 14.305 1 97 50 ASN B C 1
ATOM 1866 O O . ASN B 1 50 ? 4.574 11.711 13.516 1 97 50 ASN B O 1
ATOM 1870 N N . GLN B 1 51 ? 5.344 13.297 14.945 1 97.5 51 GLN B N 1
ATOM 1871 C CA . GLN B 1 51 ? 4.102 14.047 14.812 1 97.5 51 GLN B CA 1
ATOM 1872 C C . GLN B 1 51 ? 4.141 14.961 13.586 1 97.5 51 GLN B C 1
ATOM 1874 O O . GLN B 1 51 ? 3.113 15.508 13.18 1 97.5 51 GLN B O 1
ATOM 1879 N N . ASN B 1 52 ? 5.242 15.109 12.906 1 98.31 52 ASN B N 1
ATOM 1880 C CA . ASN B 1 52 ? 5.438 16.125 11.883 1 98.31 52 ASN B CA 1
ATOM 1881 C C . ASN B 1 52 ? 5.297 15.539 10.477 1 98.31 52 ASN B C 1
ATOM 1883 O O . ASN B 1 52 ? 5.68 14.391 10.242 1 98.31 52 ASN B O 1
ATOM 1887 N N . ILE B 1 53 ? 4.773 16.328 9.562 1 98.75 53 ILE B N 1
ATOM 1888 C CA . ILE B 1 53 ? 4.781 16.078 8.133 1 98.75 53 ILE B CA 1
ATOM 1889 C C . ILE B 1 53 ? 5.859 16.922 7.457 1 98.75 53 ILE B C 1
ATOM 1891 O O . ILE B 1 53 ? 5.809 18.156 7.508 1 98.75 53 ILE B O 1
ATOM 1895 N N . HIS B 1 54 ? 6.82 16.234 6.855 1 98.62 54 HIS B N 1
ATOM 1896 C CA . HIS B 1 54 ? 7.941 16.906 6.215 1 98.62 54 HIS B CA 1
ATOM 1897 C C . HIS B 1 54 ? 7.871 16.781 4.699 1 98.62 54 HIS B C 1
ATOM 1899 O O . HIS B 1 54 ? 7.645 15.688 4.168 1 98.62 54 HIS B O 1
ATOM 1905 N N . LEU B 1 55 ? 8.055 17.906 4.043 1 98.44 55 LEU B N 1
ATOM 1906 C CA . LEU B 1 55 ? 8.258 17.906 2.6 1 98.44 55 LEU B CA 1
ATOM 1907 C C . LEU B 1 55 ? 9.734 18.094 2.266 1 98.44 55 LEU B C 1
ATOM 1909 O O . LEU B 1 55 ? 10.383 19.016 2.754 1 98.44 55 LEU B O 1
ATOM 1913 N N . TYR B 1 56 ? 10.258 17.156 1.464 1 97.38 56 TYR B N 1
ATOM 1914 C CA . TYR B 1 56 ? 11.641 17.234 1.007 1 97.38 56 TYR B CA 1
ATOM 1915 C C . TYR B 1 56 ? 11.703 17.469 -0.498 1 97.38 56 TYR B C 1
ATOM 1917 O O . TYR B 1 56 ? 10.914 16.891 -1.255 1 97.38 56 TYR B O 1
ATOM 1925 N N . LYS B 1 57 ? 12.609 18.266 -0.891 1 95.75 57 LYS B N 1
ATOM 1926 C CA . LYS B 1 57 ? 12.891 18.438 -2.312 1 95.75 57 LYS B CA 1
ATOM 1927 C C . LYS B 1 57 ? 14.227 17.797 -2.686 1 95.75 57 LYS B C 1
ATOM 1929 O O . LYS B 1 57 ? 15.086 17.578 -1.825 1 95.75 57 LYS B O 1
ATOM 1934 N N . TRP B 1 58 ? 14.32 17.484 -3.984 1 92.62 58 TRP B N 1
ATOM 1935 C CA . TRP B 1 58 ? 15.555 16.922 -4.508 1 92.62 58 TRP B CA 1
ATOM 1936 C C . TRP B 1 58 ? 16.547 18.016 -4.875 1 92.62 58 TRP B C 1
ATOM 1938 O O . TRP B 1 58 ? 16.188 18.984 -5.539 1 92.62 58 TRP B O 1
ATOM 1948 N N . ALA B 1 59 ? 17.703 17.906 -4.336 1 90.94 59 ALA B N 1
ATOM 1949 C CA . ALA B 1 59 ? 18.766 18.844 -4.68 1 90.94 59 ALA B CA 1
ATOM 1950 C C . ALA B 1 59 ? 19.938 18.125 -5.328 1 90.94 59 ALA B C 1
ATOM 1952 O O . ALA B 1 59 ? 20.234 16.969 -4.996 1 90.94 59 ALA B O 1
ATOM 1953 N N . SER B 1 60 ? 20.359 18.734 -6.484 1 80.06 60 SER B N 1
ATOM 1954 C CA . SER B 1 60 ? 21.516 18.156 -7.156 1 80.06 60 SER B CA 1
ATOM 1955 C C . SER B 1 60 ? 22.812 18.469 -6.395 1 80.06 60 SER B C 1
ATOM 1957 O O . SER B 1 60 ? 22.922 19.531 -5.785 1 80.06 60 SER B O 1
ATOM 1959 N N . CYS B 1 61 ? 23.578 17.391 -6.188 1 67.94 61 CYS B N 1
ATOM 1960 C CA . CYS B 1 61 ? 24.891 17.625 -5.594 1 67.94 61 CYS B CA 1
ATOM 1961 C C . CYS B 1 61 ? 25.875 18.156 -6.637 1 67.94 61 CYS B C 1
ATOM 1963 O O . CYS B 1 61 ? 25.844 17.734 -7.797 1 67.94 61 CYS B O 1
ATOM 1965 N N . GLU B 1 62 ? 26.484 19.406 -6.352 1 59.72 62 GLU B N 1
ATOM 1966 C CA . GLU B 1 62 ? 27.453 20.062 -7.23 1 59.72 62 GLU B CA 1
ATOM 1967 C C . GLU B 1 62 ? 28.484 19.078 -7.758 1 59.72 62 GLU B C 1
ATOM 1969 O O . GLU B 1 62 ? 28.953 19.203 -8.891 1 59.72 62 GLU B O 1
ATOM 1974 N N . PHE B 1 63 ? 28.969 18.312 -6.961 1 53.66 63 PHE B N 1
ATOM 1975 C CA . PHE B 1 63 ? 30.219 17.656 -7.324 1 53.66 63 PHE B CA 1
ATOM 1976 C C . PHE B 1 63 ? 29.984 16.188 -7.645 1 53.66 63 PHE B C 1
ATOM 1978 O O . PHE B 1 63 ? 30.938 15.445 -7.891 1 53.66 63 PHE B O 1
ATOM 1985 N N . GLY B 1 64 ? 28.641 15.641 -7.883 1 54.84 64 GLY B N 1
ATOM 1986 C CA . GLY B 1 64 ? 28.594 14.211 -8.156 1 54.84 64 GLY B CA 1
ATOM 1987 C C . GLY B 1 64 ? 27.203 13.719 -8.508 1 54.84 64 GLY B C 1
ATOM 1988 O O . GLY B 1 64 ? 26.266 14.508 -8.617 1 54.84 64 GLY B O 1
ATOM 1989 N N . ARG B 1 65 ? 27.141 12.508 -9.016 1 60.69 65 ARG B N 1
ATOM 1990 C CA . ARG B 1 65 ? 25.953 11.781 -9.469 1 60.69 65 ARG B CA 1
ATOM 1991 C C . ARG B 1 65 ? 25 11.508 -8.312 1 60.69 65 ARG B C 1
ATOM 1993 O O . ARG B 1 65 ? 24.016 10.773 -8.469 1 60.69 65 ARG B O 1
ATOM 2000 N N . GLY B 1 66 ? 25.188 12.297 -7.195 1 71.62 66 GLY B N 1
ATOM 2001 C CA . GLY B 1 66 ? 24.328 11.938 -6.078 1 71.62 66 GLY B CA 1
ATOM 2002 C C . GLY B 1 66 ? 23.156 12.883 -5.887 1 71.62 66 GLY B C 1
ATOM 2003 O O . GLY B 1 66 ? 23.125 13.953 -6.496 1 71.62 66 GLY B O 1
ATOM 2004 N N . ARG B 1 67 ? 22.078 12.414 -5.512 1 85.56 67 ARG B N 1
ATOM 2005 C CA . ARG B 1 67 ? 20.922 13.219 -5.121 1 85.56 67 ARG B CA 1
ATOM 2006 C C . ARG B 1 67 ? 20.891 13.422 -3.609 1 85.56 67 ARG B C 1
ATOM 2008 O O . ARG B 1 67 ? 21.438 12.617 -2.857 1 85.56 67 ARG B O 1
ATOM 2015 N N . LYS B 1 68 ? 20.438 14.594 -3.287 1 92.06 68 LYS B N 1
ATOM 2016 C CA . LYS B 1 68 ? 20.25 14.898 -1.871 1 92.06 68 LYS B CA 1
ATOM 2017 C C . LYS B 1 68 ? 18.797 15.297 -1.579 1 92.06 68 LYS B C 1
ATOM 2019 O O . LYS B 1 68 ? 18.141 15.898 -2.422 1 92.06 68 LYS B O 1
ATOM 2024 N N . LEU B 1 69 ? 18.453 14.969 -0.478 1 94.62 69 LEU B N 1
ATOM 2025 C CA . LEU B 1 69 ? 17.156 15.414 0.017 1 94.62 69 LEU B CA 1
ATOM 2026 C C . LEU B 1 69 ? 17.312 16.641 0.914 1 94.62 69 LEU B C 1
ATOM 2028 O O . LEU B 1 69 ? 18.125 16.641 1.839 1 94.62 69 LEU B O 1
ATOM 2032 N N . GLN B 1 70 ? 16.562 17.609 0.552 1 95.94 70 GLN B N 1
ATOM 2033 C CA . GLN B 1 70 ? 16.609 18.844 1.326 1 95.94 70 GLN B CA 1
ATOM 2034 C C . GLN B 1 70 ? 15.227 19.188 1.876 1 95.94 70 GLN B C 1
ATOM 2036 O O . GLN B 1 70 ? 14.234 19.172 1.139 1 95.94 70 GLN B O 1
ATOM 2041 N N . PRO B 1 71 ? 15.203 19.531 3.188 1 96.31 71 PRO B N 1
ATOM 2042 C CA . PRO B 1 71 ? 13.906 19.938 3.734 1 96.31 71 PRO B CA 1
ATOM 2043 C C . PRO B 1 71 ? 13.344 21.172 3.053 1 96.31 71 PRO B C 1
ATOM 2045 O O . PRO B 1 71 ? 14.094 22.125 2.762 1 96.31 71 PRO B O 1
ATOM 2048 N N . GLU B 1 72 ? 12.07 21.125 2.729 1 96.44 72 GLU B N 1
ATOM 2049 C CA . GLU B 1 72 ? 11.375 22.234 2.074 1 96.44 72 GLU B CA 1
ATOM 2050 C C . GLU B 1 72 ? 10.383 22.906 3.021 1 96.44 72 GLU B C 1
ATOM 2052 O O . GLU B 1 72 ? 10.344 24.125 3.121 1 96.44 72 GLU B O 1
ATOM 2057 N N . CYS B 1 73 ? 9.539 22.219 3.67 1 96.19 73 CYS B N 1
ATOM 2058 C CA . CYS B 1 73 ? 8.586 22.719 4.645 1 96.19 73 CYS B CA 1
ATOM 2059 C C . CYS B 1 73 ? 8.141 21.625 5.605 1 96.19 73 CYS B C 1
ATOM 2061 O O . CYS B 1 73 ? 8.422 20.453 5.379 1 96.19 73 CYS B O 1
ATOM 2063 N N . LEU B 1 74 ? 7.516 22.078 6.676 1 97.06 74 LEU B N 1
ATOM 2064 C CA . LEU B 1 74 ? 7.125 21.188 7.758 1 97.06 74 LEU B CA 1
ATOM 2065 C C . LEU B 1 74 ? 5.758 21.562 8.312 1 97.06 74 LEU B C 1
ATOM 2067 O O . LEU B 1 74 ? 5.453 22.75 8.453 1 97.06 74 LEU B O 1
ATOM 2071 N N . TYR B 1 75 ? 4.914 20.641 8.539 1 98.31 75 TYR B N 1
ATOM 2072 C CA . TYR B 1 75 ? 3.662 20.797 9.273 1 98.31 75 TYR B CA 1
ATOM 2073 C C . TYR B 1 75 ? 3.682 19.984 10.562 1 98.31 75 TYR B C 1
ATOM 2075 O O . TYR B 1 75 ? 3.943 18.781 10.547 1 98.31 75 TYR B O 1
ATOM 2083 N N . GLN B 1 76 ? 3.469 20.75 11.633 1 98.12 76 GLN B N 1
ATOM 2084 C CA . GLN B 1 76 ? 3.443 20.062 12.922 1 98.12 76 GLN B CA 1
ATOM 2085 C C . GLN B 1 76 ? 2.047 19.531 13.234 1 98.12 76 GLN B C 1
ATOM 2087 O O . GLN B 1 76 ? 1.104 20.312 13.398 1 98.12 76 GLN B O 1
ATOM 2092 N N . GLY B 1 77 ? 1.965 18.203 13.328 1 96.38 77 GLY B N 1
ATOM 2093 C CA . GLY B 1 77 ? 0.709 17.562 13.703 1 96.38 77 GLY B CA 1
ATOM 2094 C C . GLY B 1 77 ? 0.491 17.516 15.203 1 96.38 77 GLY B C 1
ATOM 2095 O O . GLY B 1 77 ? 1.03 18.328 15.945 1 96.38 77 GLY B O 1
ATOM 2096 N N . ARG B 1 78 ? -0.392 16.625 15.664 1 93.81 78 ARG B N 1
ATOM 2097 C CA . ARG B 1 78 ? -0.832 16.641 17.062 1 93.81 78 ARG B CA 1
ATOM 2098 C C . ARG B 1 78 ? -0.08 15.602 17.875 1 93.81 78 ARG B C 1
ATOM 2100 O O . ARG B 1 78 ? 0.754 15.953 18.719 1 93.81 78 ARG B O 1
ATOM 2107 N N . VAL B 1 79 ? -0.305 14.312 17.625 1 95.5 79 VAL B N 1
ATOM 2108 C CA . VAL B 1 79 ? 0.255 13.273 18.484 1 95.5 79 VAL B CA 1
ATOM 2109 C C . VAL B 1 79 ? 1.308 12.477 17.719 1 95.5 79 VAL B C 1
ATOM 2111 O O . VAL B 1 79 ? 2.508 12.641 17.938 1 95.5 79 VAL B O 1
ATOM 2114 N N . LEU B 1 80 ? 0.973 11.648 16.891 1 96.5 80 LEU B N 1
ATOM 2115 C CA . LEU B 1 80 ? 1.817 10.82 16.047 1 96.5 80 LEU B CA 1
ATOM 2116 C C . LEU B 1 80 ? 1.169 10.602 14.672 1 96.5 80 LEU B C 1
ATOM 2118 O O . LEU B 1 80 ? 0.102 9.992 14.578 1 96.5 80 LEU B O 1
ATOM 2122 N N . SER B 1 81 ? 1.784 11.172 13.68 1 97.38 81 SER B N 1
ATOM 2123 C CA . SER B 1 81 ? 1.301 10.992 12.32 1 97.38 81 SER B CA 1
ATOM 2124 C C . SER B 1 81 ? 1.714 9.633 11.766 1 97.38 81 SER B C 1
ATOM 2126 O O . SER B 1 81 ? 2.875 9.43 11.406 1 97.38 81 SER B O 1
ATOM 2128 N N . LEU B 1 82 ? 0.751 8.773 11.586 1 96.31 82 LEU B N 1
ATOM 2129 C CA . LEU B 1 82 ? 1.093 7.383 11.289 1 96.31 82 LEU B CA 1
ATOM 2130 C C . LEU B 1 82 ? 0.808 7.055 9.828 1 96.31 82 LEU B C 1
ATOM 2132 O O . LEU B 1 82 ? 1.591 6.355 9.18 1 96.31 82 LEU B O 1
ATOM 2136 N N . PHE B 1 83 ? -0.272 7.434 9.305 1 96.81 83 PHE B N 1
ATOM 2137 C CA . PHE B 1 83 ? -0.707 7.086 7.953 1 96.81 83 PHE B CA 1
ATOM 2138 C C . PHE B 1 83 ? -0.916 8.336 7.109 1 96.81 83 PHE B C 1
ATOM 2140 O O . PHE B 1 83 ? -1.524 9.305 7.57 1 96.81 83 PHE B O 1
ATOM 2147 N N . VAL B 1 84 ? -0.406 8.32 5.875 1 97.81 84 VAL B N 1
ATOM 2148 C CA . VAL B 1 84 ? -0.507 9.492 5.012 1 97.81 84 VAL B CA 1
ATOM 2149 C C . VAL B 1 84 ? -0.883 9.055 3.596 1 97.81 84 VAL B C 1
ATOM 2151 O O . VAL B 1 84 ? -0.342 8.078 3.076 1 97.81 84 VAL B O 1
ATOM 2154 N N . GLN B 1 85 ? -1.834 9.656 3.086 1 97.25 85 GLN B N 1
ATOM 2155 C CA . GLN B 1 85 ? -2.195 9.516 1.68 1 97.25 85 GLN B CA 1
ATOM 2156 C C . GLN B 1 85 ? -2.291 10.883 1 1 97.25 85 GLN B C 1
ATOM 2158 O O . GLN B 1 85 ? -2.598 11.883 1.647 1 97.25 85 GLN B O 1
ATOM 2163 N N . THR B 1 86 ? -2.023 10.875 -0.303 1 97.31 86 THR B N 1
ATOM 2164 C CA . THR B 1 86 ? -2.016 12.141 -1.024 1 97.31 86 THR B CA 1
ATOM 2165 C C . THR B 1 86 ? -2.828 12.039 -2.311 1 97.31 86 THR B C 1
ATOM 2167 O O . THR B 1 86 ? -2.975 10.945 -2.871 1 97.31 86 THR B O 1
ATOM 2170 N N . ARG B 1 87 ? -3.332 13.086 -2.721 1 96.06 87 ARG B N 1
ATOM 2171 C CA . ARG B 1 87 ? -4.023 13.281 -3.99 1 96.06 87 ARG B CA 1
ATOM 2172 C C . ARG B 1 87 ? -3.945 14.734 -4.438 1 96.06 87 ARG B C 1
ATOM 2174 O O . ARG B 1 87 ? -4.559 15.609 -3.824 1 96.06 87 ARG B O 1
ATOM 2181 N N . GLY B 1 88 ? -3.211 14.906 -5.586 1 96 88 GLY B N 1
ATOM 2182 C CA . GLY B 1 88 ? -2.93 16.297 -5.938 1 96 88 GLY B CA 1
ATOM 2183 C C . GLY B 1 88 ? -2.135 17.031 -4.875 1 96 88 GLY B C 1
ATOM 2184 O O . GLY B 1 88 ? -1.073 16.562 -4.453 1 96 88 GLY B O 1
ATOM 2185 N N . ASP B 1 89 ? -2.752 18.188 -4.41 1 97.5 89 ASP B N 1
ATOM 2186 C CA . ASP B 1 89 ? -2.082 18.969 -3.387 1 97.5 89 ASP B CA 1
ATOM 2187 C C . ASP B 1 89 ? -2.588 18.609 -1.992 1 97.5 89 ASP B C 1
ATOM 2189 O O . ASP B 1 89 ? -2.174 19.219 -1 1 97.5 89 ASP B O 1
ATOM 2193 N N . PHE B 1 90 ? -3.441 17.641 -1.913 1 97.94 90 PHE B N 1
ATOM 2194 C CA . PHE B 1 90 ? -4.086 17.312 -0.645 1 97.94 90 PHE B CA 1
ATOM 2195 C C . PHE B 1 90 ? -3.354 16.172 0.056 1 97.94 90 PHE B C 1
ATOM 2197 O O . PHE B 1 90 ? -2.852 15.258 -0.596 1 97.94 90 PHE B O 1
ATOM 2204 N N . ILE B 1 91 ? -3.312 16.219 1.287 1 98.5 91 ILE B N 1
ATOM 2205 C CA . ILE B 1 91 ? -2.703 15.234 2.174 1 98.5 91 ILE B CA 1
ATOM 2206 C C . ILE B 1 91 ? -3.691 14.844 3.271 1 98.5 91 ILE B C 1
ATOM 2208 O O . ILE B 1 91 ? -4.227 15.711 3.967 1 98.5 91 ILE B O 1
ATOM 2212 N N . VAL B 1 92 ? -3.975 13.633 3.377 1 98.56 92 VAL B N 1
ATOM 2213 C CA . VAL B 1 92 ? -4.758 13.148 4.508 1 98.56 92 VAL B CA 1
ATOM 2214 C C . VAL B 1 92 ? -3.844 12.414 5.488 1 98.56 92 VAL B C 1
ATOM 2216 O O . VAL B 1 92 ? -3.027 11.586 5.082 1 98.56 92 VAL B O 1
ATOM 2219 N N . VAL B 1 93 ? -3.984 12.719 6.746 1 98.62 93 VAL B N 1
ATOM 2220 C CA . VAL B 1 93 ? -3.139 12.141 7.785 1 98.62 93 VAL B CA 1
ATOM 2221 C C . VAL B 1 93 ? -4 11.391 8.797 1 98.62 93 VAL B C 1
ATOM 2223 O O . VAL B 1 93 ? -4.992 11.938 9.297 1 98.62 93 VAL B O 1
ATOM 2226 N N . GLY B 1 94 ? -3.695 10.164 9.008 1 98.19 94 GLY B N 1
ATOM 2227 C CA . GLY B 1 94 ? -4.223 9.438 10.148 1 98.19 94 GLY B CA 1
ATOM 2228 C C . GLY B 1 94 ? -3.32 9.5 11.367 1 98.19 94 GLY B C 1
ATOM 2229 O O . GLY B 1 94 ? -2.199 8.984 11.336 1 98.19 94 GLY B O 1
ATOM 2230 N N . ASP B 1 95 ? -3.797 10.086 12.406 1 96.62 95 ASP B N 1
ATOM 2231 C CA . ASP B 1 95 ? -3.08 10.211 13.664 1 96.62 95 ASP B CA 1
ATOM 2232 C C . ASP B 1 95 ? -3.43 9.07 14.617 1 96.62 95 ASP B C 1
ATOM 2234 O O . ASP B 1 95 ? -4.574 8.609 14.648 1 96.62 95 ASP B O 1
ATOM 2238 N N . ILE B 1 96 ? -2.506 8.68 15.453 1 91.5 96 ILE B N 1
ATOM 2239 C CA . ILE B 1 96 ? -2.697 7.508 16.312 1 91.5 96 ILE B CA 1
ATOM 2240 C C . ILE B 1 96 ? -3.896 7.73 17.219 1 91.5 96 ILE B C 1
ATOM 2242 O O . ILE B 1 96 ? -4.664 6.801 17.484 1 91.5 96 ILE B O 1
ATOM 2246 N N . MET B 1 97 ? -4.168 8.977 17.688 1 91.5 97 MET B N 1
ATOM 2247 C CA . MET B 1 97 ? -5.199 9.242 18.672 1 91.5 97 MET B CA 1
ATOM 2248 C C . MET B 1 97 ? -6.191 10.281 18.172 1 91.5 97 MET B C 1
ATOM 2250 O O . MET B 1 97 ? -7.312 10.375 18.672 1 91.5 97 MET B O 1
ATOM 2254 N N . MET B 1 98 ? -5.77 11.141 17.312 1 92.19 98 MET B N 1
ATOM 2255 C CA . MET B 1 98 ? -6.559 12.312 16.953 1 92.19 98 MET B CA 1
ATOM 2256 C C . MET B 1 98 ? -7.262 12.125 15.617 1 92.19 98 MET B C 1
ATOM 2258 O O . MET B 1 98 ? -7.457 13.086 14.875 1 92.19 98 MET B O 1
ATOM 2262 N N . SER B 1 99 ? -7.523 10.961 15.25 1 95.5 99 SER B N 1
ATOM 2263 C CA . SER B 1 99 ? -8.305 10.609 14.07 1 95.5 99 SER B CA 1
ATOM 2264 C C . SER B 1 99 ? -7.668 11.156 12.805 1 95.5 99 SER B C 1
ATOM 2266 O O . SER B 1 99 ? -6.461 11.008 12.594 1 95.5 99 SER B O 1
ATOM 2268 N N . ILE B 1 100 ? -8.43 11.688 11.867 1 97.62 100 ILE B N 1
ATOM 2269 C CA . ILE B 1 100 ? -7.957 12.031 10.531 1 97.62 100 ILE B CA 1
ATOM 2270 C C . ILE B 1 100 ? -7.957 13.547 10.359 1 97.62 100 ILE B C 1
ATOM 2272 O O . ILE B 1 100 ? -8.805 14.242 10.922 1 97.62 100 ILE B O 1
ATOM 2276 N N . SER B 1 101 ? -6.996 14.133 9.633 1 97.88 101 SER B N 1
ATOM 2277 C CA . SER B 1 101 ? -6.934 15.531 9.234 1 97.88 101 SER B CA 1
ATOM 2278 C C . SER B 1 101 ? -6.684 15.664 7.73 1 97.88 101 SER B C 1
ATOM 2280 O O . SER B 1 101 ? -6.035 14.812 7.125 1 97.88 101 SER B O 1
ATOM 2282 N N . LEU B 1 102 ? -7.258 16.656 7.195 1 98.06 102 LEU B N 1
ATOM 2283 C CA . LEU B 1 102 ? -7.043 17.062 5.809 1 98.06 102 LEU B CA 1
ATOM 2284 C C . LEU B 1 102 ? -6.141 18.281 5.723 1 98.06 102 LEU B C 1
ATOM 2286 O O . LEU B 1 102 ? -6.461 19.344 6.277 1 98.06 102 LEU B O 1
ATOM 2290 N N . LEU B 1 103 ? -5.02 18.062 5.023 1 98.25 103 LEU B N 1
ATOM 2291 C CA . LEU B 1 103 ? -4.074 19.156 4.801 1 98.25 103 LEU B CA 1
ATOM 2292 C C . LEU B 1 103 ? -3.998 19.516 3.322 1 98.25 103 LEU B C 1
ATOM 2294 O O . LEU B 1 103 ? -4.434 18.75 2.467 1 98.25 103 LEU B O 1
ATOM 2298 N N . ILE B 1 104 ? -3.484 20.734 3.1 1 97.88 104 ILE B N 1
ATOM 2299 C CA . ILE B 1 104 ? -3.189 21.156 1.736 1 97.88 104 ILE B CA 1
ATOM 2300 C C . ILE B 1 104 ? -1.786 21.75 1.675 1 97.88 104 ILE B C 1
ATOM 2302 O O . ILE B 1 104 ? -1.366 22.469 2.592 1 97.88 104 ILE B O 1
ATOM 2306 N N . CYS B 1 105 ? -1.069 21.375 0.7 1 98.19 105 CYS B N 1
ATOM 2307 C CA . CYS B 1 105 ? 0.239 21.953 0.424 1 98.19 105 CYS B CA 1
ATOM 2308 C C . CYS B 1 105 ? 0.151 22.984 -0.69 1 98.19 105 CYS B C 1
ATOM 2310 O O . CYS B 1 105 ? -0.181 22.656 -1.829 1 98.19 105 CYS B O 1
ATOM 2312 N N . LYS B 1 106 ? 0.493 24.188 -0.339 1 97.44 106 LYS B N 1
ATOM 2313 C CA . LYS B 1 106 ? 0.433 25.297 -1.3 1 97.44 106 LYS B CA 1
ATOM 2314 C C . LYS B 1 106 ? 1.824 25.859 -1.575 1 97.44 106 LYS B C 1
ATOM 2316 O O . LYS B 1 106 ? 2.674 25.891 -0.683 1 97.44 106 LYS B O 1
ATOM 2321 N N . GLN B 1 107 ? 1.93 26.156 -2.852 1 95.25 107 GLN B N 1
ATOM 2322 C CA . GLN B 1 107 ? 3.137 26.891 -3.215 1 95.25 107 GLN B CA 1
ATOM 2323 C C . GLN B 1 107 ? 2.873 28.391 -3.252 1 95.25 107 GLN B C 1
ATOM 2325 O O . GLN B 1 107 ? 1.964 28.859 -3.945 1 95.25 107 GLN B O 1
ATOM 2330 N N . ASP B 1 108 ? 3.545 29.125 -2.404 1 91.06 108 ASP B N 1
ATOM 2331 C CA . ASP B 1 108 ? 3.523 30.578 -2.402 1 91.06 108 ASP B CA 1
ATOM 2332 C C . ASP B 1 108 ? 4.887 31.156 -2.789 1 91.06 108 ASP B C 1
ATOM 2334 O O . ASP B 1 108 ? 5.824 31.141 -1.987 1 91.06 108 ASP B O 1
ATOM 2338 N N . LYS B 1 109 ? 4.988 31.688 -4.059 1 89.69 109 LYS B N 1
ATOM 2339 C CA . LYS B 1 109 ? 6.27 32.094 -4.621 1 89.69 109 LYS B CA 1
ATOM 2340 C C . LYS B 1 109 ? 7.277 30.953 -4.602 1 89.69 109 LYS B C 1
ATOM 2342 O O . LYS B 1 109 ? 7.039 29.906 -5.191 1 89.69 109 LYS B O 1
ATOM 2347 N N . GLU B 1 110 ? 8.383 30.984 -3.838 1 90.56 110 GLU B N 1
ATOM 2348 C CA . GLU B 1 110 ? 9.422 29.953 -3.854 1 90.56 110 GLU B CA 1
ATOM 2349 C C . GLU B 1 110 ? 9.328 29.047 -2.627 1 90.56 110 GLU B C 1
ATOM 2351 O O . GLU B 1 110 ? 10.156 28.156 -2.439 1 90.56 110 GLU B O 1
ATOM 2356 N N . GLU B 1 111 ? 8.18 29.312 -1.982 1 93.62 111 GLU B N 1
ATOM 2357 C CA . GLU B 1 111 ? 8.07 28.547 -0.739 1 93.62 111 GLU B CA 1
ATOM 2358 C C . GLU B 1 111 ? 6.828 27.656 -0.744 1 93.62 111 GLU B C 1
ATOM 2360 O O . GLU B 1 111 ? 5.855 27.953 -1.443 1 93.62 111 GLU B O 1
ATOM 2365 N N . TYR B 1 112 ? 6.945 26.609 -0.049 1 97.06 112 TYR B N 1
ATOM 2366 C CA . TYR B 1 112 ? 5.809 25.719 0.159 1 97.06 112 TYR B CA 1
ATOM 2367 C C . TYR B 1 112 ? 5.297 25.812 1.593 1 97.06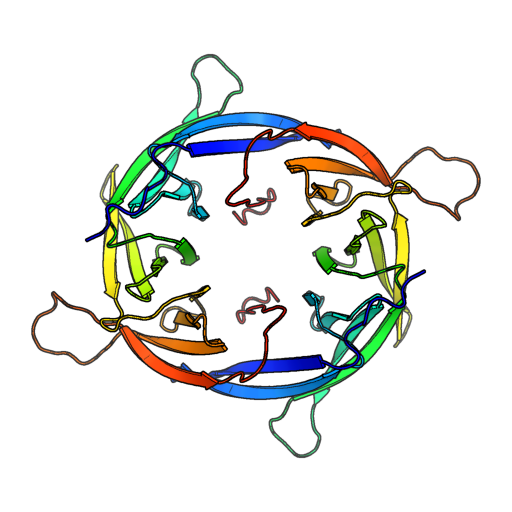 112 TYR B C 1
ATOM 2369 O O . TYR B 1 112 ? 6.082 26 2.525 1 97.06 112 TYR B O 1
ATOM 2377 N N . VAL B 1 113 ? 3.994 25.766 1.68 1 97.56 113 VAL B N 1
ATOM 2378 C CA . VAL B 1 113 ? 3.371 25.781 3 1 97.56 113 VAL B CA 1
ATOM 2379 C C . VAL B 1 113 ? 2.303 24.688 3.072 1 97.56 113 VAL B C 1
ATOM 2381 O O . VAL B 1 113 ? 1.484 24.547 2.16 1 97.56 113 VAL B O 1
ATOM 2384 N N . ILE B 1 114 ? 2.389 23.922 4.117 1 98.12 114 ILE B N 1
ATOM 2385 C CA . ILE B 1 114 ? 1.354 22.938 4.387 1 98.12 114 ILE B CA 1
ATOM 2386 C C . ILE B 1 114 ? 0.434 23.438 5.496 1 98.12 114 ILE B C 1
ATOM 2388 O O . ILE B 1 114 ? 0.901 23.828 6.566 1 98.12 114 ILE B O 1
ATOM 2392 N N . GLU B 1 115 ? -0.812 23.422 5.203 1 97 115 GLU B N 1
ATOM 2393 C CA . GLU B 1 115 ? -1.776 23.906 6.188 1 97 115 GLU B CA 1
ATOM 2394 C C . GLU B 1 115 ? -2.932 22.922 6.352 1 97 115 GLU B C 1
ATOM 2396 O O . GLU B 1 115 ? -3.262 22.172 5.422 1 97 115 GLU B O 1
ATOM 2401 N N . GLN B 1 116 ? -3.535 22.953 7.508 1 97.19 116 GLN B N 1
ATOM 2402 C CA . GLN B 1 116 ? -4.688 22.094 7.777 1 97.19 116 GLN B CA 1
ATOM 2403 C C . GLN B 1 116 ? -5.977 22.734 7.273 1 97.19 116 GLN B C 1
ATOM 2405 O O . GLN B 1 116 ? -6.262 23.906 7.578 1 97.19 116 GLN B O 1
ATOM 2410 N N . LEU B 1 117 ? -6.75 22 6.535 1 96.12 117 LEU B N 1
ATOM 2411 C CA . LEU B 1 117 ? -8.023 22.469 6.008 1 96.12 117 LEU B CA 1
ATOM 2412 C C . LEU B 1 117 ? -9.18 22.031 6.902 1 96.12 117 LEU B C 1
ATOM 2414 O O . LEU B 1 117 ? -10.148 22.781 7.082 1 96.12 117 LEU B O 1
ATOM 2418 N N . ALA B 1 118 ? -9.141 20.906 7.355 1 96.62 118 ALA B N 1
ATOM 2419 C CA . ALA B 1 118 ? -10.195 20.328 8.188 1 96.62 118 ALA B CA 1
ATOM 2420 C C . ALA B 1 118 ? -9.688 19.141 8.984 1 96.62 118 ALA B C 1
ATOM 2422 O O . ALA B 1 118 ? -8.609 18.609 8.695 1 96.62 118 ALA B O 1
ATOM 2423 N N . TYR B 1 119 ? -10.383 18.781 10 1 96.69 119 TYR B N 1
ATOM 2424 C CA . TYR B 1 119 ? -10.031 17.625 10.797 1 96.69 119 TYR B CA 1
ATOM 2425 C C . TYR B 1 119 ? -11.266 17.016 11.461 1 96.69 119 TYR B C 1
ATOM 2427 O O . TYR B 1 119 ? -12.297 17.688 11.586 1 96.69 119 TYR B O 1
ATOM 2435 N N . HIS B 1 120 ? -11.172 15.758 11.711 1 96.25 120 HIS B N 1
ATOM 2436 C CA . HIS B 1 120 ? -12.195 15.109 12.516 1 96.25 120 HIS B CA 1
ATOM 2437 C C . HIS B 1 120 ? -11.945 15.32 14.008 1 96.25 120 HIS B C 1
ATOM 2439 O O . HIS B 1 120 ? -10.875 14.984 14.516 1 96.25 120 HIS B O 1
ATOM 2445 N N . SER B 1 121 ? -12.945 15.859 14.719 1 93.5 121 SER B N 1
ATOM 2446 C CA . SER B 1 121 ? -12.742 16.375 16.078 1 93.5 121 SER B CA 1
ATOM 2447 C C . SER B 1 121 ? -12.742 15.234 17.094 1 93.5 121 SER B C 1
ATOM 2449 O O . SER B 1 121 ? -12.266 15.406 18.219 1 93.5 121 SER B O 1
ATOM 2451 N N . ALA B 1 122 ? -13.297 14.109 16.75 1 93.5 122 ALA B N 1
ATOM 2452 C CA . ALA B 1 122 ? -13.383 13 17.703 1 93.5 122 ALA B CA 1
ATOM 2453 C C . ALA B 1 122 ? -12.055 12.25 17.781 1 93.5 122 ALA B C 1
ATOM 2455 O O . ALA B 1 122 ? -11.227 12.336 16.875 1 93.5 122 ALA B O 1
ATOM 2456 N N . THR B 1 123 ? -11.859 11.617 18.906 1 92.81 123 THR B N 1
ATOM 2457 C CA . THR B 1 123 ? -10.695 10.758 19.078 1 92.81 123 THR B CA 1
ATOM 2458 C C . THR B 1 123 ? -10.961 9.367 18.5 1 92.81 123 THR B C 1
ATOM 2460 O O . THR B 1 123 ? -11.938 8.711 18.875 1 92.81 123 THR B O 1
ATOM 2463 N N . ASN B 1 124 ? -10.195 8.938 17.547 1 92 124 ASN B N 1
ATOM 2464 C CA . ASN B 1 124 ? -10.273 7.629 16.906 1 92 124 ASN B CA 1
ATOM 2465 C C . ASN B 1 124 ? -8.891 7.012 16.719 1 92 124 ASN B C 1
ATOM 2467 O O . ASN B 1 124 ? -7.977 7.676 16.234 1 92 124 ASN B O 1
ATOM 2471 N N . TRP B 1 125 ? -8.75 5.797 17.156 1 93.19 125 TRP B N 1
ATOM 2472 C CA . TRP B 1 125 ? -7.512 5.07 16.875 1 93.19 125 TRP B CA 1
ATOM 2473 C C . TRP B 1 125 ? -7.48 4.566 15.445 1 93.19 125 TRP B C 1
ATOM 2475 O O . TRP B 1 125 ? -8.023 3.5 15.141 1 93.19 125 TRP B O 1
ATOM 2485 N N . MET B 1 126 ? -6.781 5.234 14.578 1 92.75 126 MET B N 1
ATOM 2486 C CA . MET B 1 126 ? -6.801 4.953 13.148 1 92.75 126 MET B CA 1
ATOM 2487 C C . MET B 1 126 ? -5.801 3.855 12.797 1 92.75 126 MET B C 1
ATOM 2489 O O . MET B 1 126 ? -4.727 3.771 13.391 1 92.75 126 MET B O 1
ATOM 2493 N N . SER B 1 127 ? -6.152 3.006 11.852 1 92.5 127 SER B N 1
ATOM 2494 C CA . SER B 1 127 ? -5.242 1.979 11.359 1 92.5 127 SER B CA 1
ATOM 2495 C C . SER B 1 127 ? -4.918 2.191 9.883 1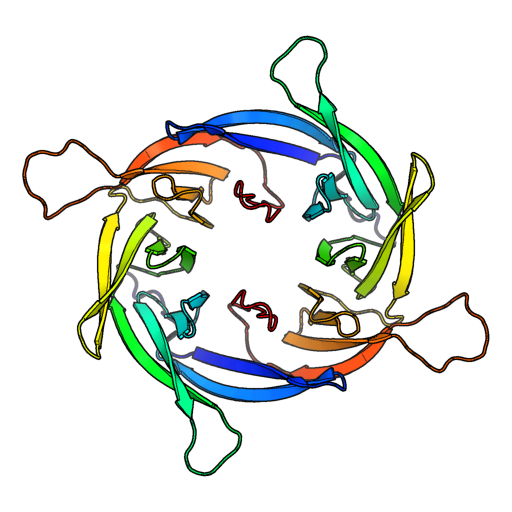 92.5 127 SER B C 1
ATOM 2497 O O . SER B 1 127 ? -3.973 1.601 9.359 1 92.5 127 SER B O 1
ATOM 2499 N N . ALA B 1 128 ? -5.668 3.004 9.203 1 94 128 ALA B N 1
ATOM 2500 C CA . ALA B 1 128 ? -5.414 3.352 7.805 1 94 128 ALA B CA 1
ATOM 2501 C C . ALA B 1 128 ? -6.238 4.562 7.383 1 94 128 ALA B C 1
ATOM 2503 O O . ALA B 1 128 ? -7.262 4.871 7.996 1 94 128 ALA B O 1
ATOM 2504 N N . VAL B 1 129 ? -5.789 5.266 6.297 1 96.62 129 VAL B N 1
ATOM 2505 C CA . VAL B 1 129 ? -6.555 6.344 5.684 1 96.62 129 VAL B CA 1
ATOM 2506 C C . VAL B 1 129 ? -6.422 6.27 4.164 1 96.62 129 VAL B C 1
ATOM 2508 O O . VAL B 1 129 ? -5.465 5.691 3.645 1 96.62 129 VAL B O 1
ATOM 2511 N N . GLU B 1 130 ? -7.398 6.773 3.479 1 96.06 130 GLU B N 1
ATOM 2512 C CA . GLU B 1 130 ? -7.375 6.863 2.023 1 96.06 130 GLU B CA 1
ATOM 2513 C C . GLU B 1 130 ? -8.164 8.078 1.532 1 96.06 130 GLU B C 1
ATOM 2515 O O . GLU B 1 130 ? -9.055 8.57 2.225 1 96.06 130 GLU B O 1
ATOM 2520 N N . ILE B 1 131 ? -7.777 8.57 0.406 1 96.25 131 ILE B N 1
ATOM 2521 C CA . ILE B 1 131 ? -8.555 9.594 -0.288 1 96.25 131 ILE B CA 1
ATOM 2522 C C . ILE B 1 131 ? -9.328 8.961 -1.44 1 96.25 131 ILE B C 1
ATOM 2524 O O . ILE B 1 131 ? -8.734 8.508 -2.424 1 96.25 131 ILE B O 1
ATOM 2528 N N . LEU B 1 132 ? -10.609 8.961 -1.332 1 94.25 132 LEU B N 1
ATOM 2529 C CA . LEU B 1 132 ? -11.422 8.281 -2.332 1 94.25 132 LEU B CA 1
ATOM 2530 C C . LEU B 1 132 ? -11.812 9.234 -3.457 1 94.25 132 LEU B C 1
ATOM 2532 O O . LEU B 1 132 ? -12.008 8.812 -4.598 1 94.25 132 LEU B O 1
ATOM 2536 N N . SER B 1 133 ? -12.031 10.438 -3.123 1 93.69 133 SER B N 1
ATOM 2537 C CA . SER B 1 133 ? -12.359 11.5 -4.066 1 93.69 133 SER B CA 1
ATOM 2538 C C . SER B 1 133 ? -11.977 12.867 -3.516 1 93.69 133 SER B C 1
ATOM 2540 O O . SER B 1 133 ? -11.344 12.961 -2.463 1 93.69 133 SER B O 1
ATOM 2542 N N . ASP B 1 134 ? -12.336 13.906 -4.215 1 92.5 134 ASP B N 1
ATOM 2543 C CA . ASP B 1 134 ? -12.039 15.258 -3.758 1 92.5 134 ASP B CA 1
ATOM 2544 C C . ASP B 1 134 ? -12.773 15.578 -2.461 1 92.5 134 ASP B C 1
ATOM 2546 O O . ASP B 1 134 ? -12.359 16.453 -1.705 1 92.5 134 ASP B O 1
ATOM 2550 N N . ASP B 1 135 ? -13.812 14.797 -2.199 1 93.56 135 ASP B N 1
ATOM 2551 C CA . ASP B 1 135 ? -14.688 15.227 -1.108 1 93.56 135 ASP B CA 1
ATOM 2552 C C . ASP B 1 135 ? -14.906 14.102 -0.102 1 93.56 135 ASP B C 1
ATOM 2554 O O . ASP B 1 135 ? -15.523 14.305 0.943 1 93.56 135 ASP B O 1
ATOM 2558 N N . ILE B 1 136 ? -14.406 12.922 -0.491 1 96.31 136 ILE B N 1
ATOM 2559 C CA . ILE B 1 136 ? -14.664 11.781 0.383 1 96.31 136 ILE B CA 1
ATOM 2560 C C . ILE B 1 136 ? -13.344 11.148 0.817 1 96.31 136 ILE B C 1
ATOM 2562 O O . ILE B 1 136 ? -12.523 10.781 -0.022 1 96.31 136 ILE B O 1
ATOM 2566 N N . TYR B 1 137 ? -13.188 10.969 2.102 1 97.12 137 TYR B N 1
ATOM 2567 C CA . TYR B 1 137 ? -12 10.398 2.729 1 97.12 137 TYR B CA 1
ATOM 2568 C C . TYR B 1 137 ? -12.359 9.156 3.545 1 97.12 137 TYR B C 1
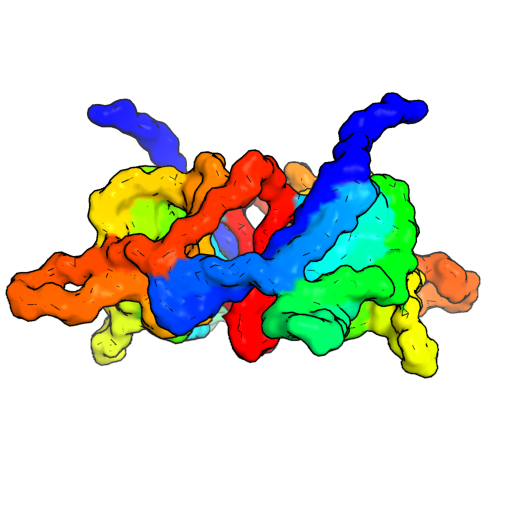ATOM 2570 O O . TYR B 1 137 ? -13.43 9.102 4.164 1 97.12 137 TYR B O 1
ATOM 2578 N N . LEU B 1 138 ? -11.531 8.219 3.473 1 96.44 138 LEU B N 1
ATOM 2579 C CA . LEU B 1 138 ? -11.758 6.949 4.145 1 96.44 138 LEU B CA 1
ATOM 2580 C C . LEU B 1 138 ? -10.797 6.77 5.316 1 96.44 138 LEU B C 1
ATOM 2582 O O . LEU B 1 138 ? -9.609 7.086 5.203 1 96.44 138 LEU B O 1
ATOM 2586 N N . GLY B 1 139 ? -11.305 6.266 6.387 1 95.5 139 GLY B N 1
ATOM 2587 C CA . GLY B 1 139 ? -10.5 5.852 7.527 1 95.5 139 GLY B CA 1
ATOM 2588 C C . GLY B 1 139 ? -10.922 4.512 8.094 1 95.5 139 GLY B C 1
ATOM 2589 O O . GLY B 1 139 ? -12.117 4.195 8.141 1 95.5 139 GLY B O 1
ATOM 2590 N N . ALA B 1 140 ? -9.914 3.76 8.453 1 94.25 140 ALA B N 1
ATOM 2591 C CA . ALA B 1 140 ? -10.156 2.521 9.188 1 94.25 140 ALA B CA 1
ATOM 2592 C C . ALA B 1 140 ? -9.695 2.648 10.641 1 94.25 140 ALA B C 1
ATOM 2594 O O . ALA B 1 140 ? -8.664 3.27 10.914 1 94.25 140 ALA B O 1
ATOM 2595 N N . ARG B 1 141 ? -10.453 2.033 11.547 1 91.88 141 ARG B N 1
ATOM 2596 C CA . ARG B 1 141 ? -10.078 2.004 12.953 1 91.88 141 ARG B CA 1
ATOM 2597 C C . ARG B 1 141 ? -9.586 0.619 13.359 1 91.88 141 ARG B C 1
ATOM 2599 O O . ARG B 1 141 ? -9.867 -0.371 12.688 1 9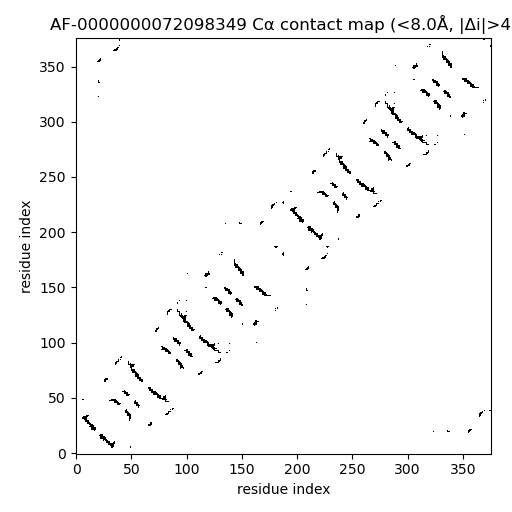1.88 141 ARG B O 1
ATOM 2606 N N . THR B 1 142 ? -8.945 0.626 14.516 1 87.88 142 THR B N 1
ATOM 2607 C CA . THR B 1 142 ? -8.391 -0.625 15.016 1 87.88 142 THR B CA 1
ATOM 2608 C C . THR B 1 142 ? -9.5 -1.599 15.398 1 87.88 142 THR B C 1
ATOM 2610 O O . THR B 1 142 ? -9.281 -2.811 15.445 1 87.88 142 THR B O 1
ATOM 2613 N N . ASP B 1 143 ? -10.688 -1.171 15.594 1 85.38 143 ASP B N 1
ATOM 2614 C CA . ASP B 1 143 ? -11.797 -2.025 16 1 85.38 143 ASP B CA 1
ATOM 2615 C C . ASP B 1 143 ? -12.562 -2.555 14.789 1 85.38 143 ASP B C 1
ATOM 2617 O O . ASP B 1 143 ? -13.688 -3.045 14.922 1 85.38 143 ASP B O 1
ATOM 2621 N N . LEU B 1 144 ? -12.031 -2.453 13.68 1 78.81 144 LEU B N 1
ATOM 2622 C CA . LEU B 1 144 ? -12.492 -3.08 12.445 1 78.81 144 LEU B CA 1
ATOM 2623 C C . LEU B 1 144 ? -13.688 -2.328 11.859 1 78.81 144 LEU B C 1
ATOM 2625 O O . LEU B 1 144 ? -14.578 -2.939 11.273 1 78.81 144 LEU B O 1
ATOM 2629 N N . ASP B 1 145 ? -13.789 -1.061 12.07 1 90.69 145 ASP B N 1
ATOM 2630 C CA . ASP B 1 145 ? -14.797 -0.21 11.438 1 90.69 145 ASP B CA 1
ATOM 2631 C C . ASP B 1 145 ? -14.164 0.659 10.352 1 90.69 145 ASP B C 1
ATOM 2633 O O . ASP B 1 145 ? -13.016 1.088 10.477 1 90.69 145 ASP B O 1
ATOM 2637 N N . LEU B 1 146 ? -14.992 0.794 9.336 1 94.5 146 LEU B N 1
ATOM 2638 C CA . LEU B 1 146 ? -14.648 1.754 8.289 1 94.5 146 LEU B CA 1
ATOM 2639 C C . LEU B 1 146 ? -15.531 2.998 8.391 1 94.5 146 LEU B C 1
ATOM 2641 O O . LEU B 1 146 ? -16.719 2.9 8.664 1 94.5 146 LEU B O 1
ATOM 2645 N N . PHE B 1 147 ? -14.883 4.133 8.188 1 96.25 147 PHE B N 1
ATOM 2646 C CA . PHE B 1 147 ? -15.586 5.41 8.18 1 96.25 147 PHE B CA 1
ATOM 2647 C C . PHE B 1 147 ? -15.258 6.199 6.918 1 96.25 147 PHE B C 1
ATOM 2649 O O . PHE B 1 147 ? -14.109 6.223 6.473 1 96.25 147 PHE B O 1
ATOM 2656 N N . THR B 1 148 ? -16.266 6.797 6.379 1 97.31 148 THR B N 1
ATOM 2657 C CA . THR B 1 148 ? -16.016 7.848 5.402 1 97.31 148 THR B CA 1
ATOM 2658 C C . THR B 1 148 ? -16.234 9.227 6.02 1 97.31 148 THR B C 1
ATOM 2660 O O . THR B 1 148 ? -17.062 9.375 6.93 1 97.31 148 THR B O 1
ATOM 2663 N N . PHE B 1 149 ? -15.477 10.156 5.527 1 97.19 149 PHE B N 1
ATOM 2664 C CA . PHE B 1 149 ? -15.555 11.531 6.008 1 97.19 149 PHE B CA 1
ATOM 2665 C C . PHE B 1 149 ? -15.781 12.5 4.852 1 97.19 149 PHE B C 1
ATOM 2667 O O . PHE B 1 149 ? -15.258 12.289 3.754 1 97.19 149 PHE B O 1
ATOM 2674 N N . THR B 1 150 ? -16.547 13.523 5.133 1 96.19 150 THR B N 1
ATOM 2675 C CA . THR B 1 150 ? -16.734 14.633 4.203 1 96.19 150 THR B CA 1
ATOM 2676 C C . THR B 1 150 ? -16.531 15.977 4.914 1 96.19 150 THR B C 1
ATOM 2678 O O . THR B 1 150 ? -16.594 16.047 6.141 1 96.19 150 THR B O 1
ATOM 2681 N N . LYS B 1 151 ? -16.141 17 4.129 1 92.44 151 LYS B N 1
ATOM 2682 C CA . LYS B 1 151 ? -16.031 18.328 4.699 1 92.44 151 LYS B CA 1
ATOM 2683 C C . LYS B 1 151 ? -17.406 18.891 5.074 1 92.44 151 LYS B C 1
ATOM 2685 O O . LYS B 1 151 ? -18.375 18.703 4.348 1 92.44 151 LYS B O 1
ATOM 2690 N N . HIS B 1 152 ? -17.438 19.391 6.188 1 81.5 152 HIS B N 1
ATOM 2691 C CA . HIS B 1 152 ? -18.672 20.062 6.574 1 81.5 152 HIS B CA 1
ATOM 2692 C C . HIS B 1 152 ? -18.891 21.328 5.754 1 81.5 152 HIS B C 1
ATOM 2694 O O . HIS B 1 152 ? -18.047 22.219 5.723 1 81.5 152 HIS B O 1
ATOM 2700 N N . SER B 1 153 ? -19.875 21.359 4.734 1 64.25 153 SER B N 1
ATOM 2701 C CA . SER B 1 153 ? -20.203 22.484 3.875 1 64.25 153 SER B CA 1
ATOM 2702 C C . SER B 1 153 ? -20.672 23.688 4.691 1 64.25 153 SER B C 1
ATOM 2704 O O . SER B 1 153 ? -20.406 24.844 4.332 1 64.25 153 SER B O 1
ATOM 2706 N N . GLU B 1 154 ? -21.844 23.5 5.457 1 56.44 154 GLU B N 1
ATOM 2707 C CA . GLU B 1 154 ? -22.734 24.594 5.836 1 56.44 154 GLU B CA 1
ATOM 2708 C C . GLU B 1 154 ? -22.062 25.516 6.844 1 56.44 154 GLU B C 1
ATOM 2710 O O . GLU B 1 154 ? -22.688 26.453 7.355 1 56.44 154 GLU B O 1
ATOM 2715 N N . SER B 1 155 ? -21.078 25.125 7.484 1 51.09 155 SER B N 1
ATOM 2716 C CA . SER B 1 155 ? -21.094 25.984 8.656 1 51.09 155 SER B CA 1
ATOM 2717 C C . SER B 1 155 ? -20.859 27.453 8.266 1 51.09 155 SER B C 1
ATOM 2719 O O . SER B 1 155 ? -19.844 27.781 7.652 1 51.09 155 SER B O 1
ATOM 2721 N N . THR B 1 156 ? -21.859 28.234 7.91 1 47.59 156 THR B N 1
ATOM 2722 C CA . THR B 1 156 ? -21.797 29.688 7.816 1 47.59 156 THR B CA 1
ATOM 2723 C C . THR B 1 156 ? -20.734 30.234 8.75 1 47.59 156 THR B C 1
ATOM 2725 O O . THR B 1 156 ? -20.344 31.406 8.625 1 47.59 156 THR B O 1
ATOM 2728 N N . ALA B 1 157 ? -20.906 29.953 10.102 1 50.5 157 ALA B N 1
ATOM 2729 C CA . ALA B 1 157 ? -20.203 30.812 11.047 1 50.5 157 ALA B CA 1
ATOM 2730 C C . ALA B 1 157 ? -18.703 30.828 10.781 1 50.5 157 ALA B C 1
ATOM 2732 O O . ALA B 1 157 ? -18.172 31.75 10.148 1 50.5 157 ALA B O 1
ATOM 2733 N N . ASP B 1 158 ? -17.719 30.688 11.82 1 50.88 158 ASP B N 1
ATOM 2734 C CA . ASP B 1 158 ? -16.297 31.031 11.961 1 50.88 158 ASP B CA 1
ATOM 2735 C C . ASP B 1 158 ? -15.43 30.078 11.141 1 50.88 158 ASP B C 1
ATOM 2737 O O . ASP B 1 158 ? -15.438 28.859 11.367 1 50.88 158 ASP B O 1
ATOM 2741 N N . GLU B 1 159 ? -14.977 30.406 9.891 1 54.16 159 GLU B N 1
ATOM 2742 C CA . GLU B 1 159 ? -14.078 29.922 8.844 1 54.16 159 GLU B CA 1
ATOM 2743 C C . GLU B 1 159 ? -12.922 29.125 9.438 1 54.16 159 GLU B C 1
ATOM 2745 O O . GLU B 1 159 ? -12.258 28.359 8.734 1 54.16 159 GLU B O 1
ATOM 2750 N N . GLN B 1 160 ? -12.656 29.359 10.695 1 56.81 160 GLN B N 1
ATOM 2751 C CA . GLN B 1 160 ? -11.359 28.953 11.234 1 56.81 160 GLN B CA 1
ATOM 2752 C C . GLN B 1 160 ? -11.336 27.469 11.57 1 56.81 160 GLN B C 1
ATOM 2754 O O . GLN B 1 160 ? -10.273 26.844 11.602 1 56.81 160 GLN B O 1
ATOM 2759 N N . HIS B 1 161 ? -12.68 26.781 11.82 1 61.47 161 HIS B N 1
ATOM 2760 C CA . HIS B 1 161 ? -12.523 25.406 12.25 1 61.47 161 HIS B CA 1
ATOM 2761 C C . HIS B 1 161 ? -13.281 24.453 11.328 1 61.47 161 HIS B C 1
ATOM 2763 O O . HIS B 1 161 ? -14.414 24.062 11.625 1 61.47 161 HIS B O 1
ATOM 2769 N N . LYS B 1 162 ? -12.648 24.156 10.141 1 83.88 162 LYS B N 1
ATOM 2770 C CA . LYS B 1 162 ? -13.336 23.203 9.258 1 83.88 162 LYS B CA 1
ATOM 2771 C C . LYS B 1 162 ? -13.172 21.781 9.75 1 83.88 162 LYS B C 1
ATOM 2773 O O . LYS B 1 162 ? -12.086 21.391 10.203 1 83.88 162 LYS B O 1
ATOM 2778 N N . HIS B 1 163 ? -14.305 21.234 9.914 1 92.69 163 HIS B N 1
ATOM 2779 C CA . HIS B 1 163 ? -14.375 19.891 10.461 1 92.69 163 HIS B CA 1
ATOM 2780 C C . HIS B 1 163 ? -14.703 18.875 9.383 1 92.69 163 HIS B C 1
ATOM 2782 O O . HIS B 1 163 ? -15.43 19.188 8.43 1 92.69 163 HIS B O 1
ATOM 2788 N N . LEU B 1 164 ? -14.07 17.797 9.578 1 96.38 164 LEU B N 1
ATOM 2789 C CA . LEU B 1 164 ? -14.523 16.609 8.859 1 96.38 164 LEU B CA 1
ATOM 2790 C C . LEU B 1 164 ? -15.625 15.891 9.641 1 96.38 164 LEU B C 1
ATOM 2792 O O . LEU B 1 164 ? -15.547 15.773 10.859 1 96.38 164 LEU B O 1
ATOM 2796 N N . GLU B 1 165 ? -16.625 15.547 8.906 1 95.94 165 GLU B N 1
ATOM 2797 C CA . GLU B 1 165 ? -17.719 14.828 9.547 1 95.94 165 GLU B CA 1
ATOM 2798 C C . GLU B 1 165 ? -17.859 13.414 8.977 1 95.94 165 GLU B C 1
ATOM 2800 O O . GLU B 1 165 ? -17.578 13.188 7.793 1 95.94 165 GLU B O 1
ATOM 2805 N N . VAL B 1 166 ? -18.375 12.523 9.844 1 96.12 166 VAL B N 1
ATOM 2806 C CA . VAL B 1 166 ? -18.594 11.148 9.398 1 96.12 166 VAL B CA 1
ATOM 2807 C C . VAL B 1 166 ? -19.797 11.109 8.453 1 96.12 166 VAL B C 1
ATOM 2809 O O . VAL B 1 166 ? -20.891 11.57 8.805 1 96.12 166 VAL B O 1
ATOM 2812 N N . ALA B 1 167 ? -19.578 10.594 7.262 1 96.5 167 ALA B N 1
ATOM 2813 C CA . ALA B 1 167 ? -20.641 10.484 6.266 1 96.5 167 ALA B CA 1
ATOM 2814 C C . ALA B 1 167 ? -21.188 9.055 6.191 1 96.5 167 ALA B C 1
ATOM 2816 O O . ALA B 1 167 ? -22.344 8.844 5.828 1 96.5 167 ALA B O 1
ATOM 2817 N N . GLY B 1 168 ? -20.438 8.094 6.434 1 96.62 168 GLY B N 1
ATOM 2818 C CA . GLY B 1 168 ? -20.797 6.684 6.422 1 96.62 168 GLY B CA 1
ATOM 2819 C C . GLY B 1 168 ? -19.938 5.832 7.332 1 96.62 168 GLY B C 1
ATOM 2820 O O . GLY B 1 168 ? -18.781 6.176 7.605 1 96.62 168 GLY B O 1
ATOM 2821 N N . THR B 1 169 ? -20.562 4.805 7.828 1 95.81 169 THR B N 1
ATOM 2822 C CA . THR B 1 169 ? -19.875 3.822 8.648 1 95.81 169 THR B CA 1
ATOM 2823 C C . THR B 1 169 ? -20.172 2.404 8.18 1 95.81 169 THR B C 1
ATOM 2825 O O . THR B 1 169 ? -21.281 2.117 7.734 1 95.81 169 THR B O 1
ATOM 2828 N N . PHE B 1 170 ? -19.203 1.536 8.164 1 95.5 170 PHE B N 1
ATOM 2829 C CA . PHE B 1 170 ? -19.375 0.116 7.879 1 95.5 170 PHE B CA 1
ATOM 2830 C C . PHE B 1 170 ? -18.625 -0.734 8.898 1 95.5 170 PHE B C 1
ATOM 2832 O O . PHE B 1 170 ? -17.438 -0.542 9.117 1 95.5 170 PHE B O 1
ATOM 2839 N N . TYR B 1 171 ? -19.344 -1.644 9.43 1 92.94 171 TYR B N 1
ATOM 2840 C CA . TYR B 1 171 ? -18.766 -2.545 10.414 1 92.94 171 TYR B CA 1
ATOM 2841 C C . TYR B 1 171 ? -18.344 -3.863 9.766 1 92.94 171 TYR B C 1
ATOM 2843 O O . TYR B 1 171 ? -19.203 -4.633 9.312 1 92.94 171 TYR B O 1
ATOM 2851 N N . LEU B 1 172 ? -17.172 -4.094 9.727 1 86.62 172 LEU B N 1
ATOM 2852 C CA . LEU B 1 172 ? -16.672 -5.316 9.109 1 86.62 172 LEU B CA 1
ATOM 2853 C C . LEU B 1 172 ? -16.859 -6.512 10.031 1 86.62 172 LEU B C 1
ATOM 2855 O O . LEU B 1 172 ? -17.234 -7.598 9.586 1 86.62 172 LEU B O 1
ATOM 2859 N N . GLY B 1 173 ? -16.75 -6.379 11.336 1 78.06 173 GLY B N 1
ATOM 2860 C CA . GLY B 1 173 ? -17.078 -7.375 12.344 1 78.06 173 GLY B CA 1
ATOM 2861 C C . GLY B 1 173 ? -16.094 -8.531 12.383 1 78.06 173 GLY B C 1
ATOM 2862 O O . GLY B 1 173 ? -16.297 -9.492 13.133 1 78.06 173 GLY B O 1
ATOM 2863 N N . GLU B 1 174 ? -15.141 -8.625 11.477 1 77.75 174 GLU B N 1
ATOM 2864 C CA . GLU B 1 174 ? -14.188 -9.727 11.438 1 77.75 174 GLU B CA 1
ATOM 2865 C C . GLU B 1 174 ? -12.766 -9.219 11.195 1 77.75 174 GLU B C 1
ATOM 2867 O O . GLU B 1 174 ? -12.578 -8.078 10.781 1 77.75 174 GLU B O 1
ATOM 2872 N N . PHE B 1 175 ? -11.836 -10.094 11.617 1 79.56 175 PHE B N 1
ATOM 2873 C CA . PHE B 1 175 ? -10.438 -9.766 11.391 1 79.56 175 PHE B CA 1
ATOM 2874 C C . PHE B 1 175 ? -10.18 -9.516 9.906 1 79.56 175 PHE B C 1
ATOM 2876 O O . PHE B 1 175 ? -10.516 -10.352 9.062 1 79.56 175 PHE B O 1
ATOM 2883 N N . VAL B 1 176 ? -9.797 -8.414 9.656 1 81.81 176 VAL B N 1
ATOM 2884 C CA . VAL B 1 176 ? -9.508 -8.039 8.273 1 81.81 176 VAL B CA 1
ATOM 2885 C C . VAL B 1 176 ? -8.055 -8.383 7.938 1 81.81 176 VAL B C 1
ATOM 2887 O O . VAL B 1 176 ? -7.129 -7.84 8.547 1 81.81 176 VAL B O 1
ATOM 2890 N N . THR B 1 177 ? -7.922 -9.258 6.996 1 81.06 177 THR B N 1
ATOM 2891 C CA . THR B 1 177 ? -6.566 -9.664 6.629 1 81.06 177 THR B CA 1
ATOM 2892 C C . THR B 1 177 ? -5.977 -8.703 5.605 1 81.06 177 THR B C 1
ATOM 2894 O O . THR B 1 177 ? -4.766 -8.461 5.598 1 81.06 177 THR B O 1
ATOM 2897 N N . ARG B 1 178 ? -6.777 -8.156 4.777 1 83.69 178 ARG B N 1
ATOM 2898 C CA . ARG B 1 178 ? -6.273 -7.301 3.709 1 83.69 178 ARG B CA 1
ATOM 2899 C C . ARG B 1 178 ? -7.359 -6.355 3.211 1 83.69 178 ARG B C 1
ATOM 2901 O O . ARG B 1 178 ? -8.555 -6.656 3.316 1 83.69 178 ARG B O 1
ATOM 2908 N N . GLY B 1 179 ? -6.957 -5.207 2.721 1 81.75 179 GLY B N 1
ATOM 2909 C CA . GLY B 1 179 ? -7.84 -4.234 2.098 1 81.75 179 GLY B CA 1
ATOM 2910 C C . GLY B 1 179 ? -7.211 -3.533 0.907 1 81.75 179 GLY B C 1
ATOM 2911 O O . GLY B 1 179 ? -5.988 -3.379 0.846 1 81.75 179 GLY B O 1
ATOM 2912 N N . HIS B 1 180 ? -8.008 -3.266 -0.008 1 84.69 180 HIS B N 1
ATOM 2913 C CA . HIS B 1 180 ? -7.574 -2.539 -1.194 1 84.69 180 HIS B CA 1
ATOM 2914 C C . HIS B 1 180 ? -8.625 -1.523 -1.635 1 84.69 180 HIS B C 1
ATOM 2916 O O . HIS B 1 180 ? -9.828 -1.801 -1.58 1 84.69 180 HIS B O 1
ATOM 2922 N N . CYS B 1 181 ? -8.141 -0.312 -1.998 1 83.25 181 CYS B N 1
ATOM 2923 C CA . CYS B 1 181 ? -9.039 0.732 -2.48 1 83.25 181 CYS B CA 1
ATOM 2924 C C . CYS B 1 181 ? -8.82 0.996 -3.965 1 83.25 181 CYS B C 1
ATOM 2926 O O . CYS B 1 181 ? -7.68 1.08 -4.422 1 83.25 181 CYS B O 1
ATOM 2928 N N . LEU B 1 182 ? -9.969 0.95 -4.711 1 80.19 182 LEU B N 1
ATOM 2929 C CA . LEU B 1 182 ? -9.93 1.284 -6.129 1 80.19 182 LEU B CA 1
ATOM 2930 C C . LEU B 1 182 ? -10.688 2.578 -6.402 1 80.19 182 LEU B C 1
ATOM 2932 O O . LEU B 1 182 ? -11.758 2.812 -5.828 1 80.19 182 LEU B O 1
ATOM 2936 N N . THR B 1 183 ? -9.969 3.479 -6.945 1 68.88 183 THR B N 1
ATOM 2937 C CA . THR B 1 183 ? -10.648 4.684 -7.406 1 68.88 183 THR B CA 1
ATOM 2938 C C . THR B 1 183 ? -10.914 4.613 -8.906 1 68.88 183 THR B C 1
ATOM 2940 O O . THR B 1 183 ? -10.289 3.816 -9.617 1 68.88 183 THR B O 1
ATOM 2943 N N . SER B 1 184 ? -12.211 5.113 -9.391 1 52.25 184 SER B N 1
ATOM 2944 C CA . SER B 1 184 ? -12.609 5.078 -10.797 1 52.25 184 SER B CA 1
ATOM 2945 C C . SER B 1 184 ? -11.391 5.152 -11.719 1 52.25 184 SER B C 1
ATOM 2947 O O . SER B 1 184 ? -11.469 4.773 -12.883 1 52.25 184 SER B O 1
ATOM 2949 N N . SER B 1 185 ? -10.406 5.82 -11.281 1 45.22 185 SER B N 1
ATOM 2950 C CA . SER B 1 185 ? -9.273 5.848 -12.203 1 45.22 185 SER B CA 1
ATOM 2951 C C . SER B 1 185 ? -8.547 4.508 -12.219 1 45.22 185 SER B C 1
ATOM 2953 O O . SER B 1 185 ? -7.559 4.344 -12.945 1 45.22 185 SER B O 1
ATOM 2955 N N . GLY B 1 186 ? -9.023 3.385 -12.023 1 42.22 186 GLY B N 1
ATOM 2956 C CA . GLY B 1 186 ? -8.633 2.012 -12.289 1 42.22 186 GLY B CA 1
ATOM 2957 C C . GLY B 1 186 ? -7.727 1.431 -11.219 1 42.22 186 GLY B C 1
ATOM 2958 O O . GLY B 1 186 ? -7.168 0.346 -11.398 1 42.22 186 GLY B O 1
ATOM 2959 N N . GLU B 1 187 ? -7.039 2.066 -10.109 1 38.91 187 GLU B N 1
ATOM 2960 C CA . GLU B 1 187 ? -6.031 1.174 -9.547 1 38.91 187 GLU B CA 1
ATOM 2961 C C . GLU B 1 187 ? -6.625 0.29 -8.453 1 38.91 187 GLU B C 1
ATOM 2963 O O . GLU B 1 187 ? -7.395 0.764 -7.613 1 38.91 187 GLU B O 1
ATOM 2968 N N . VAL B 1 188 ? -6.945 -0.97 -8.609 1 35.25 188 VAL B N 1
ATOM 2969 C CA . VAL B 1 188 ? -7.316 -2.047 -7.695 1 35.25 188 VAL B CA 1
ATOM 2970 C C . VAL B 1 188 ? -6.18 -2.303 -6.707 1 35.25 188 VAL B C 1
ATOM 2972 O O . VAL B 1 188 ? -5.02 -2.418 -7.105 1 35.25 188 VAL B O 1
#

pLDDT: mean 87.99, std 15.44, range [30.64, 98.75]

Sequence (376 aa):
MPNQNELTKGRILVLQVVLDGEFQLIAQIETNGAVYSLNAFNGKLLAAINQNIHLYKWASCEFGRGRKLQPECLYQGRVLSLFVQTRGDFIVVGDIMMSISLLICKQDKEEYVIEQLAYHSATNWMSAVEILSDDIYLGARTDLDLFTFTKHSESTADEQHKHLEVAGTFYLGEFVTRGHCLTSSGEVMPNQNELTKGRILVLQVVLDGEFQLIAQIETNGAVYSLNAFNGKLLAAINQNIHLYKWASCEFGRGRKLQPECLYQGRVLSLFVQTRGDFIVVGDIMMSISLLICKQDKEEYVIEQLAYHSATNWMSAVEILSDDIYLGARTDLDLFTFTKHSESTADEQHKHLEVAGTFYLGEFVTRGHCLTSSGEV

Radius of gyration: 22.24 Å; Cα contacts (8 Å, |Δi|>4): 934; chains: 2; bounding box: 63×64×56 Å

Foldseek 3Di:
DPPPPFAQKDKDWDWDQDPVRDIDTQEMDMDRGYWQDWDDAPQWIWTFGFQKIWIWHWDDDPPDSHIYTDTADMDGHDGGFHEWDDDHQWIWTQDQWQGIWIWGWDDDPPHIDIDTQEEARHTFRWDYKDDQDPFWIWTAGPQQKIWIWGWDPPPPDDSPHIYIDTPDMDHPPDDDPDDDDDHVVDDD/DPPPPFAQKDKDWDWDQDPVRDIDTQEMDMDRGDWQDWDDAPQWIWTFGFQKIWIWHWDDDPPDSHIYTDTADMDGHDGGFHEWDDDHQWIWTQDQWFGIWIWGWDDDPPHIDIDTQEEARHTFGWDYKDDQDPFWIWTAGPQQKIWIWGWDPPPPPDSPHIYIDTDDMDHPPDDDPDDDDDHVVDDD

InterPro domains:
  IPR004871 RSE1/DDB1/CPSF1, C-terminal [PF03178] (7-179)
  IPR015943 WD40/YVTN repeat-like-containing domain superfamily [G3DSA:2.130.10.10] (1-186)
  IPR050358 RSE1/DDB1/CPSF1 [PTHR10644] (1-181)